Protein AF-A0A971S0S2-F1 (afdb_monomer)

pLDDT: mean 78.85, std 19.81, range [32.47, 98.06]

Mean predicted aligned error: 16.04 Å

InterPro domains:
  IPR011335 Restriction endonuclease type II-like [SSF52980] (81-190)
  IPR049468 Restriction endonuclease type II-like domain [PF18741] (93-182)

Sequence (235 aa):
APTERIGSLVREADQRRFNVAASRAQDQMWLFYSATINDLSQQCFRYRLLSYCLNPKSRVAQALGDEAEALRERALRANRIIERPPASFDSWFEVDVALHIAGRGYRVVPQYEFADKRIDLVIQGTKNQLAVECDGDAWHGIDDYTADIERQRKLERCGWRFFRVRESAYRAAPEKSLESLWLLLDHMAIFPLTVEEPQNDEEENGADASIEPEEWAIDGEPDEEDNDGEDEKAP

Structure (mmCIF, N/CA/C/O backbone):
data_AF-A0A971S0S2-F1
#
_entry.id   AF-A0A971S0S2-F1
#
loop_
_atom_site.group_PDB
_atom_site.id
_atom_site.type_symbol
_atom_site.label_atom_id
_atom_site.label_alt_id
_atom_site.label_comp_id
_atom_site.label_asym_id
_atom_site.label_entity_id
_atom_site.label_seq_id
_atom_site.pdbx_PDB_ins_code
_atom_site.Cartn_x
_atom_site.Cartn_y
_atom_site.Cartn_z
_atom_site.occupancy
_atom_site.B_iso_or_equiv
_atom_site.auth_seq_id
_atom_site.auth_comp_id
_atom_site.auth_asym_id
_atom_site.auth_atom_id
_atom_site.pdbx_PDB_model_num
ATOM 1 N N . ALA A 1 1 ? 2.003 21.220 43.932 1.00 47.47 1 ALA A N 1
ATOM 2 C CA . ALA A 1 1 ? 0.526 21.239 43.939 1.00 47.47 1 ALA A CA 1
ATOM 3 C C . ALA A 1 1 ? 0.040 19.814 44.181 1.00 47.47 1 ALA A C 1
ATOM 5 O O . ALA A 1 1 ? 0.690 18.908 43.667 1.00 47.47 1 ALA A O 1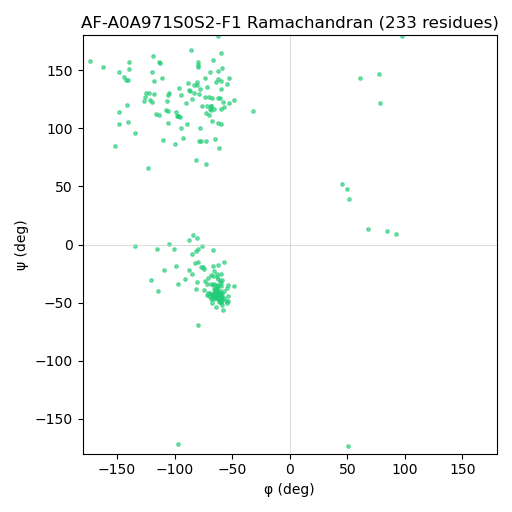
ATOM 6 N N . PRO A 1 2 ? -0.990 19.590 45.011 1.00 52.62 2 PRO A N 1
ATOM 7 C CA . PRO A 1 2 ? -1.456 18.245 45.320 1.00 52.62 2 PRO A CA 1
ATOM 8 C C . PRO A 1 2 ? -2.113 17.614 44.087 1.00 52.62 2 PRO A C 1
ATOM 10 O O . PRO A 1 2 ? -2.675 18.305 43.243 1.00 52.62 2 PRO A O 1
ATOM 13 N N . THR A 1 3 ? -1.981 16.298 43.993 1.00 56.41 3 THR A N 1
ATOM 14 C CA . THR A 1 3 ? -2.380 15.407 42.903 1.00 56.41 3 THR A CA 1
ATOM 15 C C . THR A 1 3 ? -3.894 15.443 42.675 1.00 56.41 3 THR A C 1
ATOM 17 O O . THR A 1 3 ? -4.641 14.621 43.206 1.00 56.41 3 THR A O 1
ATOM 20 N N . GLU A 1 4 ? -4.377 16.425 41.919 1.00 60.62 4 GLU A N 1
ATOM 21 C CA . GLU A 1 4 ? -5.786 16.504 41.548 1.00 60.62 4 GLU A CA 1
ATOM 22 C C . GLU A 1 4 ? -6.089 15.371 40.558 1.00 60.62 4 GLU A C 1
ATOM 24 O O . GLU A 1 4 ? -5.569 15.330 39.442 1.00 60.62 4 GLU A O 1
ATOM 29 N N . ARG A 1 5 ? -6.879 14.380 40.992 1.00 64.50 5 ARG A N 1
ATOM 30 C CA . ARG A 1 5 ? -7.272 13.267 40.122 1.00 64.50 5 ARG A CA 1
ATOM 31 C C . ARG A 1 5 ? -8.149 13.809 39.003 1.00 64.50 5 ARG A C 1
ATOM 33 O O . ARG A 1 5 ? -9.263 14.270 39.244 1.00 64.50 5 ARG A O 1
ATOM 40 N N . ILE A 1 6 ? -7.660 13.694 37.775 1.00 80.88 6 ILE A N 1
ATOM 41 C CA . ILE A 1 6 ? -8.407 14.060 36.580 1.00 80.88 6 ILE A CA 1
ATOM 42 C C . ILE A 1 6 ? -9.695 13.217 36.514 1.00 80.88 6 ILE A C 1
ATOM 44 O O . ILE A 1 6 ? -9.657 11.993 36.394 1.00 80.88 6 ILE A O 1
ATOM 48 N N . GLY A 1 7 ? -10.856 13.874 36.583 1.00 85.44 7 GLY A N 1
ATOM 49 C CA . GLY A 1 7 ? -12.158 13.205 36.505 1.00 85.44 7 GLY A CA 1
ATOM 50 C C . GLY A 1 7 ? -12.377 12.498 35.162 1.00 85.44 7 GLY A C 1
ATOM 51 O O . GLY A 1 7 ? -11.987 13.003 34.110 1.00 85.44 7 GLY A O 1
ATOM 52 N N . SER A 1 8 ? -13.014 11.326 35.163 1.00 90.50 8 SER A N 1
ATOM 53 C CA . SER A 1 8 ? -13.259 10.565 33.928 1.00 90.50 8 SER A CA 1
ATOM 54 C C . SER A 1 8 ? -14.509 11.063 33.194 1.00 90.50 8 SER A C 1
ATOM 56 O O . SER A 1 8 ? -15.571 11.202 33.797 1.00 90.50 8 SER A O 1
ATOM 58 N N . LEU A 1 9 ? -14.381 11.313 31.888 1.00 92.94 9 LEU A N 1
ATOM 59 C CA . LEU A 1 9 ? -15.497 11.653 31.000 1.00 92.94 9 LEU A CA 1
ATOM 60 C C . LEU A 1 9 ? -15.986 10.370 30.331 1.00 92.94 9 LEU A C 1
ATOM 62 O O . LEU A 1 9 ? -15.336 9.874 29.412 1.00 92.94 9 LEU A O 1
ATOM 66 N N . VAL A 1 10 ? -17.077 9.813 30.850 1.00 93.62 10 VAL A N 1
ATOM 67 C CA . VAL A 1 10 ? -17.617 8.494 30.461 1.00 93.62 10 VAL A CA 1
ATOM 68 C C . VAL A 1 10 ? -19.130 8.511 30.238 1.00 93.62 10 VAL A C 1
ATOM 70 O O . VAL A 1 10 ? -19.710 7.484 29.907 1.00 93.62 10 VAL A O 1
ATOM 73 N N . ARG A 1 11 ? -19.797 9.657 30.436 1.00 94.88 11 ARG A N 1
ATOM 74 C CA . ARG A 1 11 ? -21.258 9.752 30.306 1.00 94.88 11 ARG A CA 1
ATOM 75 C C . ARG A 1 11 ? -21.655 9.850 28.833 1.00 94.88 11 ARG A C 1
ATOM 77 O O . ARG A 1 11 ? -20.887 10.360 28.021 1.00 94.88 11 ARG A O 1
ATOM 84 N N . GLU A 1 12 ? -22.892 9.488 28.495 1.00 91.81 12 GLU A N 1
ATOM 85 C CA . GLU A 1 12 ? -23.405 9.632 27.119 1.00 91.81 12 GLU A CA 1
ATOM 86 C C . GLU A 1 12 ? -23.283 11.063 26.574 1.00 91.81 12 GLU A C 1
ATOM 88 O O . GLU A 1 12 ? -22.967 11.271 25.404 1.00 91.81 12 GLU A O 1
ATOM 93 N N . ALA A 1 13 ? -23.505 12.071 27.424 1.00 93.81 13 ALA A N 1
ATOM 94 C CA . ALA A 1 13 ? -23.349 13.469 27.034 1.00 93.81 13 ALA A CA 1
ATOM 95 C C . ALA A 1 13 ? -21.902 13.796 26.625 1.00 93.81 13 ALA A C 1
ATOM 97 O O . ALA A 1 13 ? -21.690 14.574 25.695 1.00 93.81 13 ALA A O 1
ATOM 98 N N . ASP A 1 14 ? -20.914 13.180 27.282 1.00 93.31 14 ASP A N 1
ATOM 99 C CA . ASP A 1 14 ? -19.506 13.320 26.918 1.00 93.31 14 ASP A CA 1
ATOM 100 C C . ASP A 1 14 ? -19.248 12.635 25.572 1.00 93.31 14 ASP A C 1
ATOM 102 O O . ASP A 1 14 ? -18.692 13.257 24.670 1.00 93.31 14 ASP A O 1
ATOM 106 N N . GLN A 1 15 ? -19.740 11.405 25.388 1.00 90.81 15 GLN A N 1
ATOM 107 C CA . GLN A 1 15 ? -19.623 10.666 24.126 1.00 90.81 15 GLN A CA 1
ATOM 108 C C . GLN A 1 15 ? -20.146 11.473 22.935 1.00 90.81 15 GLN A C 1
ATOM 110 O O . GLN A 1 15 ? -19.454 11.622 21.929 1.00 90.81 15 GLN A O 1
ATOM 115 N N . ARG A 1 16 ? -21.352 12.046 23.062 1.00 91.88 16 ARG A N 1
ATOM 116 C CA . ARG A 1 16 ? -21.950 12.883 22.012 1.00 91.88 16 ARG A CA 1
ATOM 117 C C . ARG A 1 16 ? -21.075 14.095 21.701 1.00 91.88 16 ARG A C 1
ATOM 119 O O . ARG A 1 16 ? -20.872 14.397 20.531 1.00 91.88 16 ARG A O 1
ATOM 126 N N . ARG A 1 17 ? -20.516 14.763 22.718 1.00 92.69 17 ARG A N 1
ATOM 127 C CA . ARG A 1 17 ? -19.613 15.912 22.521 1.00 92.69 17 ARG A CA 1
ATOM 128 C C . ARG A 1 17 ? -18.360 15.529 21.733 1.00 92.69 17 ARG A C 1
ATOM 130 O O . ARG A 1 17 ? -18.024 16.234 20.787 1.00 92.69 17 ARG A O 1
ATOM 137 N N . PHE A 1 18 ? -17.707 14.419 22.083 1.00 91.88 18 PHE A N 1
ATOM 138 C CA . PHE A 1 18 ? -16.515 13.945 21.368 1.00 91.88 18 PHE A CA 1
ATOM 139 C C . PHE A 1 18 ? -16.835 13.520 19.931 1.00 91.88 18 PHE A C 1
ATOM 141 O O . PHE A 1 18 ? -16.142 13.942 19.009 1.00 91.88 18 PHE A O 1
ATOM 148 N N . ASN A 1 19 ? -17.917 12.766 19.720 1.00 85.94 19 ASN A N 1
ATOM 149 C CA . ASN A 1 19 ? -18.320 12.325 18.383 1.00 85.94 19 ASN A CA 1
ATOM 150 C C . ASN A 1 19 ? -18.678 13.505 17.474 1.00 85.94 19 ASN A C 1
ATOM 152 O O . ASN A 1 19 ? -18.271 13.532 16.316 1.00 85.94 19 ASN A O 1
ATOM 156 N N . VAL A 1 20 ? -19.409 14.499 17.986 1.00 91.06 20 VAL A N 1
ATOM 157 C CA . VAL A 1 20 ? -19.758 15.702 17.215 1.00 91.06 20 VAL A CA 1
ATOM 158 C C . VAL A 1 20 ? -18.511 16.521 16.883 1.00 91.06 20 VAL A C 1
ATOM 160 O O . VAL A 1 20 ? -18.383 16.984 15.755 1.00 91.06 20 VAL A O 1
ATOM 163 N N . ALA A 1 21 ? -17.581 16.686 17.829 1.00 86.25 21 ALA A N 1
ATOM 164 C CA . ALA A 1 21 ? -16.334 17.404 17.574 1.00 86.25 21 ALA A CA 1
ATOM 165 C C . ALA A 1 21 ? -15.482 16.712 16.496 1.00 86.25 21 ALA A C 1
ATOM 167 O O . ALA A 1 21 ? -14.986 17.385 15.598 1.00 86.25 21 ALA A O 1
ATOM 168 N N . ALA A 1 22 ? -15.367 15.382 16.551 1.00 84.88 22 ALA A N 1
ATOM 169 C CA . ALA A 1 22 ? -14.602 14.608 15.578 1.00 84.88 22 ALA A CA 1
ATOM 170 C C . ALA A 1 22 ? -15.271 14.569 14.192 1.00 84.88 22 ALA A C 1
ATOM 172 O O . ALA A 1 22 ? -14.602 14.778 13.190 1.00 84.88 22 ALA A O 1
ATOM 173 N N . SER A 1 23 ? -16.588 14.350 14.121 1.00 79.12 23 SER A N 1
ATOM 174 C CA . SER A 1 23 ? -17.320 14.226 12.843 1.00 79.12 23 SER A CA 1
ATOM 175 C C . SER A 1 23 ? -17.542 15.549 12.106 1.00 79.12 23 SER A C 1
ATOM 177 O O . SER A 1 23 ? -17.788 15.540 10.905 1.00 79.12 23 SER A O 1
ATOM 179 N N . ARG A 1 24 ? -17.474 16.693 12.800 1.00 83.19 24 ARG A N 1
ATOM 180 C CA . ARG A 1 24 ? -17.564 18.020 12.165 1.00 83.19 24 ARG A CA 1
ATOM 181 C C . ARG A 1 24 ? -16.242 18.510 11.582 1.00 83.19 24 ARG A C 1
ATOM 183 O O . ARG A 1 24 ? -16.261 19.471 10.815 1.00 83.19 24 ARG A O 1
ATOM 190 N N . ALA A 1 25 ? -15.117 17.907 11.958 1.00 77.06 25 ALA A N 1
ATOM 191 C CA . ALA A 1 25 ? -13.846 18.195 11.313 1.00 77.06 25 ALA A CA 1
ATOM 192 C C . ALA A 1 25 ? -13.903 17.641 9.880 1.00 77.06 25 ALA A C 1
ATOM 194 O O . ALA A 1 25 ? -14.082 16.441 9.702 1.00 77.06 25 ALA A O 1
ATOM 195 N N . GLN A 1 26 ? -13.828 18.521 8.876 1.00 70.62 26 GLN A N 1
ATOM 196 C CA . GLN A 1 26 ? -13.927 18.133 7.464 1.00 70.62 26 GLN A CA 1
ATOM 197 C C . GLN A 1 26 ? -12.589 17.574 6.970 1.00 70.62 26 GLN A C 1
ATOM 199 O O . GLN A 1 26 ? -12.464 16.369 6.784 1.00 70.62 26 GLN A O 1
ATOM 204 N N . ASP A 1 27 ? -11.571 18.430 6.853 1.00 65.31 27 ASP A N 1
ATOM 205 C CA . ASP A 1 27 ? -10.289 18.022 6.263 1.00 65.31 27 ASP A CA 1
ATOM 206 C C . ASP A 1 27 ? -9.232 17.628 7.304 1.00 65.31 27 ASP A C 1
ATOM 208 O O . ASP A 1 27 ? -8.400 16.759 7.049 1.00 65.31 27 ASP A O 1
ATOM 212 N N . GLN A 1 28 ? -9.216 18.270 8.481 1.00 79.62 28 GLN A N 1
ATOM 213 C CA . GLN A 1 28 ? -8.164 18.067 9.488 1.00 79.62 28 GLN A CA 1
ATOM 214 C C . GLN A 1 28 ? -8.665 18.236 10.926 1.00 79.62 28 GLN A C 1
ATOM 216 O O . GLN A 1 28 ? -9.522 19.073 11.213 1.00 79.62 28 GLN A O 1
ATOM 221 N N . MET A 1 29 ? -8.054 17.490 11.853 1.00 83.12 29 MET A N 1
ATOM 222 C CA . MET A 1 29 ? -8.259 17.614 13.298 1.00 83.12 29 MET A CA 1
ATOM 223 C C . MET A 1 29 ? -6.913 17.794 14.005 1.00 83.12 29 MET A C 1
ATOM 225 O O . MET A 1 29 ? -6.036 16.940 13.918 1.00 83.12 29 MET A O 1
ATOM 229 N N . TRP A 1 30 ? -6.780 18.887 14.757 1.00 86.56 30 TRP A N 1
ATOM 230 C CA . TRP A 1 30 ? -5.604 19.177 15.577 1.00 86.56 30 TRP A CA 1
ATOM 231 C C . TRP A 1 30 ? -5.946 18.952 17.049 1.00 86.56 30 TRP A C 1
ATOM 233 O O . TRP A 1 30 ? -6.792 19.649 17.611 1.00 86.56 30 TRP A O 1
ATOM 243 N N . LEU A 1 31 ? -5.306 17.963 17.678 1.00 89.50 31 LEU A N 1
ATOM 244 C CA . LEU A 1 31 ? -5.525 17.643 19.087 1.00 89.50 31 LEU A CA 1
ATOM 245 C C . LEU A 1 31 ? -4.438 18.282 19.957 1.00 89.50 31 LEU A C 1
ATOM 247 O O . LEU A 1 31 ? -3.297 17.829 19.970 1.00 89.50 31 LEU A O 1
ATOM 251 N N . PHE A 1 32 ? -4.816 19.288 20.742 1.00 92.88 32 PHE A N 1
ATOM 252 C CA . PHE A 1 32 ? -3.966 19.849 21.792 1.00 92.88 32 PHE A CA 1
ATOM 253 C C . PHE A 1 32 ? -4.301 19.186 23.128 1.00 92.88 32 PHE A C 1
ATOM 255 O O . PHE A 1 32 ? -5.465 19.138 23.531 1.00 92.88 32 PHE A O 1
ATOM 262 N N . TYR A 1 33 ? -3.288 18.680 23.827 1.00 90.31 33 TYR A N 1
ATOM 263 C CA . TYR A 1 33 ? -3.462 17.996 25.103 1.00 90.31 33 TYR A CA 1
ATOM 264 C C . TYR A 1 33 ? -2.325 18.341 26.066 1.00 90.31 33 TYR A C 1
ATOM 266 O O . TYR A 1 33 ? -1.169 18.461 25.674 1.00 90.31 33 TYR A O 1
ATOM 274 N N . SER A 1 34 ? -2.668 18.495 27.342 1.00 89.69 34 SER A N 1
ATOM 275 C CA . SER A 1 34 ? -1.709 18.631 28.446 1.00 89.69 34 SER A CA 1
ATOM 276 C C . SER A 1 34 ? -1.679 17.399 29.354 1.00 89.69 34 SER A C 1
ATOM 278 O O . SER A 1 34 ? -0.685 17.169 30.032 1.00 89.69 34 SER A O 1
ATOM 280 N N . ALA A 1 35 ? -2.751 16.597 29.354 1.00 87.69 35 ALA A N 1
ATOM 281 C CA . ALA A 1 35 ? -2.832 15.326 30.069 1.00 87.69 35 ALA A CA 1
ATOM 282 C C . ALA A 1 35 ? -2.301 14.185 29.192 1.00 87.69 35 ALA A C 1
ATOM 284 O O . ALA A 1 35 ? -2.687 14.068 28.029 1.00 87.69 35 ALA A O 1
ATOM 285 N N . THR A 1 36 ? -1.454 13.330 29.754 1.00 86.81 36 THR A N 1
ATOM 286 C CA . THR A 1 36 ? -0.899 12.145 29.092 1.00 86.81 36 THR A CA 1
ATOM 287 C C . THR A 1 36 ? -1.832 10.936 29.223 1.00 86.81 36 THR A C 1
ATOM 289 O O . THR A 1 36 ? -2.761 10.925 30.029 1.00 86.81 36 THR A O 1
ATOM 292 N N . ILE A 1 37 ? -1.572 9.875 28.450 1.00 86.25 37 ILE A N 1
ATOM 293 C CA . ILE A 1 37 ? -2.303 8.594 28.533 1.00 86.25 37 ILE A CA 1
ATOM 294 C C . ILE A 1 37 ? -2.310 8.024 29.960 1.00 86.25 37 ILE A C 1
ATOM 296 O O . ILE A 1 37 ? -3.313 7.451 30.379 1.00 86.25 37 ILE A O 1
ATOM 300 N N . ASN A 1 38 ? -1.227 8.221 30.717 1.00 87.06 38 ASN A N 1
ATOM 301 C CA . ASN A 1 38 ? -1.097 7.727 32.089 1.00 87.06 38 ASN A CA 1
ATOM 302 C C . ASN A 1 38 ? -1.912 8.548 33.101 1.00 87.06 38 ASN A C 1
ATOM 304 O O . ASN A 1 38 ? -2.221 8.051 34.182 1.00 87.06 38 ASN A O 1
ATOM 308 N N . ASP A 1 39 ? -2.298 9.776 32.745 1.00 89.12 39 ASP A N 1
ATOM 309 C CA . ASP A 1 39 ? -3.102 10.657 33.599 1.00 89.12 39 ASP A CA 1
ATOM 310 C C . ASP A 1 39 ? -4.612 10.383 33.473 1.00 89.12 39 ASP A C 1
ATOM 312 O O . ASP A 1 39 ? -5.425 10.954 34.205 1.00 89.12 39 ASP A O 1
ATOM 316 N N . LEU A 1 40 ? -5.013 9.532 32.521 1.00 90.50 40 LEU A N 1
ATOM 317 C CA . LEU A 1 40 ? -6.404 9.309 32.140 1.00 90.50 40 LEU A CA 1
ATOM 318 C C . LEU A 1 40 ? -6.829 7.856 32.385 1.00 90.50 40 LEU A C 1
ATOM 320 O O . LEU A 1 40 ? -6.110 6.909 32.088 1.00 90.50 40 LEU A O 1
ATOM 324 N N . SER A 1 41 ? -8.061 7.669 32.865 1.00 89.31 41 SER A N 1
ATOM 325 C CA . SER A 1 41 ? -8.686 6.340 32.920 1.00 89.31 41 SER A CA 1
ATOM 326 C C . SER A 1 41 ? -8.888 5.773 31.513 1.00 89.31 41 SER A C 1
ATOM 328 O O . SER A 1 41 ? -9.360 6.491 30.632 1.00 89.31 41 SER A O 1
ATOM 330 N N . GLN A 1 42 ? -8.650 4.472 31.326 1.00 85.88 42 GLN A N 1
ATOM 331 C CA . GLN A 1 42 ? -8.870 3.779 30.047 1.00 85.88 42 GLN A CA 1
ATOM 332 C C . GLN A 1 42 ? -10.325 3.846 29.559 1.00 85.88 42 GLN A C 1
ATOM 334 O O . GLN A 1 42 ? -10.590 3.787 28.361 1.00 85.88 42 GLN A O 1
ATOM 339 N N . GLN A 1 43 ? -11.280 4.011 30.478 1.00 86.75 43 GLN A N 1
ATOM 340 C CA . GLN A 1 43 ? -12.698 4.149 30.137 1.00 86.75 43 GLN A CA 1
ATOM 341 C C . GLN A 1 43 ? -13.056 5.571 29.666 1.00 86.75 43 GLN A C 1
ATOM 343 O O . GLN A 1 43 ? -14.119 5.778 29.089 1.00 86.75 43 GLN A O 1
ATOM 348 N N . CYS A 1 44 ? -12.185 6.561 29.896 1.00 93.06 44 CYS A N 1
ATOM 349 C CA . CYS A 1 44 ? -12.422 7.967 29.570 1.00 93.06 44 CYS A CA 1
ATOM 350 C C . CYS A 1 44 ? -12.379 8.213 28.053 1.00 93.06 44 CYS A C 1
ATOM 352 O O . CYS A 1 44 ? -11.436 7.810 27.372 1.00 93.06 44 CYS A O 1
ATOM 354 N N . PHE A 1 45 ? -13.322 8.989 27.515 1.00 92.12 45 PHE A N 1
ATOM 355 C CA . PHE A 1 45 ? -13.311 9.345 26.090 1.00 92.12 45 PHE A CA 1
ATOM 356 C C . PHE A 1 45 ? -12.073 10.149 25.670 1.00 92.12 45 PHE A C 1
ATOM 358 O O . PHE A 1 45 ? -11.600 9.986 24.549 1.00 92.12 45 PHE A O 1
ATOM 365 N N . ARG A 1 46 ? -11.480 10.940 26.577 1.00 93.75 46 ARG A N 1
ATOM 366 C CA . ARG A 1 46 ? -10.192 11.609 26.314 1.00 93.75 46 ARG A CA 1
ATOM 367 C C . ARG A 1 46 ? -9.060 10.613 26.112 1.00 93.75 46 ARG A C 1
ATOM 369 O O . ARG A 1 46 ? -8.253 10.821 25.219 1.00 93.75 46 ARG A O 1
ATOM 376 N N . TYR A 1 47 ? -9.026 9.538 26.905 1.00 92.25 47 TYR A N 1
ATOM 377 C CA . TYR A 1 47 ? -8.050 8.466 26.724 1.00 92.25 47 TYR A CA 1
ATOM 378 C C . TYR A 1 47 ? -8.229 7.827 25.348 1.00 92.25 47 TYR A C 1
ATOM 380 O O . TYR A 1 47 ? -7.257 7.677 24.623 1.00 92.25 47 TYR A O 1
ATOM 388 N N . ARG A 1 48 ? -9.472 7.516 24.953 1.00 86.94 48 ARG A N 1
ATOM 389 C CA . ARG A 1 48 ? -9.765 6.914 23.640 1.00 86.94 48 ARG A CA 1
ATOM 390 C C . ARG A 1 48 ? -9.336 7.816 22.479 1.00 86.94 48 ARG A C 1
ATOM 392 O O . ARG A 1 48 ? -8.645 7.337 21.589 1.00 86.94 48 ARG A O 1
ATOM 399 N N . LEU A 1 49 ? -9.699 9.102 22.505 1.00 90.06 49 LEU A N 1
ATOM 400 C CA . LEU A 1 49 ? -9.329 10.053 21.451 1.00 90.06 49 LEU A CA 1
ATOM 401 C C . LEU A 1 49 ? -7.814 10.288 21.400 1.00 90.06 49 LEU A C 1
ATOM 403 O O . LEU A 1 49 ? -7.222 10.234 20.329 1.00 90.06 49 LEU A O 1
ATOM 407 N N . LEU A 1 50 ? -7.178 10.514 22.553 1.00 90.81 50 LEU A N 1
ATOM 408 C CA . LEU A 1 50 ? -5.736 10.735 22.625 1.00 90.81 50 LEU A CA 1
ATOM 409 C C . LEU A 1 50 ? -4.963 9.486 22.195 1.00 90.81 50 LEU A C 1
ATOM 411 O O . LEU A 1 50 ? -4.036 9.592 21.406 1.00 90.81 50 LEU A O 1
ATOM 415 N N . SER A 1 51 ? -5.373 8.302 22.654 1.00 82.88 51 SER A N 1
ATOM 416 C CA . SER A 1 51 ? -4.778 7.031 22.240 1.00 82.88 51 SER A CA 1
ATOM 417 C C . SER A 1 51 ? -4.921 6.801 20.739 1.00 82.88 51 SER A C 1
ATOM 419 O O . SER A 1 51 ? -3.958 6.378 20.114 1.00 82.88 51 SER A O 1
ATOM 421 N N . TYR A 1 52 ? -6.065 7.147 20.142 1.00 81.38 52 TYR A N 1
ATOM 422 C CA . TYR A 1 52 ? -6.254 7.091 18.693 1.00 81.38 52 TYR A CA 1
ATOM 423 C C . TYR A 1 52 ? -5.322 8.054 17.942 1.00 81.38 52 TYR A C 1
ATOM 425 O O . TYR A 1 52 ? -4.683 7.654 16.977 1.00 81.38 52 TYR A O 1
ATOM 433 N N . CYS A 1 53 ? -5.202 9.307 18.390 1.00 82.31 53 CYS A N 1
ATOM 434 C CA . CYS A 1 53 ? -4.326 10.288 17.741 1.00 82.31 53 CYS A CA 1
ATOM 435 C C . CYS A 1 53 ? -2.830 9.995 17.944 1.00 82.31 53 CYS A C 1
ATOM 437 O O . CYS A 1 53 ? -2.025 10.364 17.096 1.00 82.31 53 CYS A O 1
ATOM 439 N N . LEU A 1 54 ? -2.456 9.359 19.059 1.00 79.44 54 LEU A N 1
ATOM 440 C CA . LEU A 1 54 ? -1.076 8.951 19.351 1.00 79.44 54 LEU A CA 1
ATOM 441 C C . LEU A 1 54 ? -0.708 7.604 18.731 1.00 79.44 54 LEU A C 1
ATOM 443 O O . LEU A 1 54 ? 0.462 7.349 18.473 1.00 79.44 54 LEU A O 1
ATOM 447 N N . ASN A 1 55 ? -1.703 6.756 18.491 1.00 67.12 55 ASN A N 1
ATOM 448 C CA . ASN A 1 55 ? -1.568 5.488 17.795 1.00 67.12 55 ASN A CA 1
ATOM 449 C C . ASN A 1 55 ? -2.516 5.500 16.598 1.00 67.12 55 ASN A C 1
ATOM 451 O O . ASN A 1 55 ? -3.481 4.722 16.583 1.00 67.12 55 ASN A O 1
ATOM 455 N N . PRO A 1 56 ? -2.284 6.366 15.593 1.00 63.75 56 PRO A N 1
ATOM 456 C CA . PRO A 1 56 ? -2.952 6.175 14.327 1.00 63.75 56 PRO A CA 1
ATOM 457 C C . PRO A 1 56 ? -2.480 4.799 13.875 1.00 63.75 56 PRO A C 1
ATOM 459 O O . PRO A 1 56 ? -1.319 4.638 13.509 1.00 63.75 56 PRO A O 1
ATOM 462 N N . LYS A 1 57 ? -3.318 3.761 13.991 1.00 59.50 57 LYS A N 1
ATOM 463 C CA . LYS A 1 57 ? -3.003 2.491 13.346 1.00 59.50 57 LYS A CA 1
ATOM 464 C C . LYS A 1 57 ? -3.039 2.819 11.866 1.00 59.50 57 LYS A C 1
ATOM 466 O O . LYS A 1 57 ? -4.112 2.876 11.270 1.00 59.50 57 LYS A O 1
ATOM 471 N N . SER A 1 58 ? -1.877 3.191 11.341 1.00 68.31 58 SER A N 1
ATOM 472 C CA . SER A 1 58 ? -1.698 3.629 9.975 1.00 68.31 58 SER A CA 1
ATOM 473 C C . SER A 1 58 ? -2.310 2.529 9.126 1.00 68.31 58 SER A C 1
ATOM 475 O O . SER A 1 58 ? -1.942 1.363 9.278 1.00 68.31 58 SER A O 1
ATOM 477 N N . ARG A 1 59 ? -3.304 2.868 8.296 1.00 74.69 59 ARG A N 1
ATOM 478 C CA . ARG A 1 59 ? -3.878 1.906 7.342 1.00 74.69 59 ARG A CA 1
ATOM 479 C C . ARG A 1 59 ? -2.756 1.208 6.576 1.00 74.69 59 ARG A C 1
ATOM 481 O O . ARG A 1 59 ? -2.806 0.002 6.392 1.00 74.69 59 ARG A O 1
ATOM 488 N N . VAL A 1 60 ? -1.692 1.962 6.298 1.00 80.31 60 VAL A N 1
ATOM 489 C CA . VAL A 1 60 ? -0.432 1.509 5.714 1.00 80.31 60 VAL A CA 1
ATOM 490 C C . VAL A 1 60 ? 0.265 0.447 6.575 1.00 80.31 60 VAL A C 1
ATOM 492 O O . VAL A 1 60 ? 0.590 -0.608 6.052 1.00 80.31 60 VAL A O 1
ATOM 495 N N . ALA A 1 61 ? 0.433 0.653 7.886 1.00 83.81 61 ALA A N 1
ATOM 496 C CA . ALA A 1 61 ? 1.032 -0.350 8.781 1.00 83.81 61 ALA A CA 1
ATOM 497 C C . ALA A 1 61 ? 0.207 -1.645 8.873 1.00 83.81 61 ALA A C 1
ATOM 499 O O . ALA A 1 61 ? 0.756 -2.740 8.878 1.00 83.81 61 ALA A O 1
ATOM 500 N N . GLN A 1 62 ? -1.126 -1.550 8.888 1.00 83.00 62 GLN A N 1
ATOM 501 C CA . GLN A 1 62 ? -1.976 -2.748 8.859 1.00 83.00 62 GLN A CA 1
ATOM 502 C C . GLN A 1 62 ? -1.911 -3.485 7.512 1.00 83.00 62 GLN A C 1
ATOM 504 O O . GLN A 1 62 ? -2.014 -4.710 7.473 1.00 83.00 62 GLN A O 1
ATOM 509 N N . ALA A 1 63 ? -1.758 -2.734 6.423 1.00 86.31 63 ALA A N 1
ATOM 510 C CA . ALA A 1 63 ? -1.774 -3.227 5.054 1.00 86.31 63 ALA A CA 1
ATOM 511 C C . ALA A 1 63 ? -0.443 -3.829 4.577 1.00 86.31 63 ALA A C 1
ATOM 513 O O . ALA A 1 63 ? -0.470 -4.819 3.850 1.00 86.31 63 ALA A O 1
ATOM 514 N N . LEU A 1 64 ? 0.688 -3.233 4.964 1.00 88.69 64 LEU A N 1
ATOM 515 C CA . LEU A 1 64 ? 2.046 -3.568 4.505 1.00 88.69 64 LEU A CA 1
ATOM 516 C C . LEU A 1 64 ? 2.951 -4.115 5.625 1.00 88.69 64 LEU A C 1
ATOM 518 O O . LEU A 1 64 ? 4.086 -4.499 5.358 1.00 88.69 64 LEU A O 1
ATOM 522 N N . GLY A 1 65 ? 2.468 -4.160 6.871 1.00 87.81 65 GLY A N 1
ATOM 523 C CA . GLY A 1 65 ? 3.207 -4.661 8.031 1.00 87.81 65 GLY A CA 1
ATOM 524 C C . GLY A 1 65 ? 3.870 -3.571 8.880 1.00 87.81 65 GLY A C 1
ATOM 525 O O . GLY A 1 65 ? 3.791 -2.376 8.593 1.00 87.81 65 GLY A O 1
ATOM 526 N N . ASP A 1 66 ? 4.536 -3.997 9.953 1.00 81.75 66 ASP A N 1
ATOM 527 C CA . ASP A 1 66 ? 5.029 -3.104 11.014 1.00 81.75 66 ASP A CA 1
ATOM 528 C C . ASP A 1 66 ? 6.090 -2.096 10.532 1.00 81.75 66 ASP A C 1
ATOM 530 O O . ASP A 1 66 ? 6.189 -0.989 11.061 1.00 81.75 66 ASP A O 1
ATOM 534 N N . GLU A 1 67 ? 6.852 -2.435 9.488 1.00 85.94 67 GLU A N 1
ATOM 535 C CA . GLU A 1 67 ? 7.870 -1.553 8.900 1.00 85.94 67 GLU A CA 1
ATOM 536 C C . GLU A 1 67 ? 7.291 -0.511 7.929 1.00 85.94 67 GLU A C 1
ATOM 538 O O . GLU A 1 67 ? 8.013 0.373 7.462 1.00 85.94 67 GLU A O 1
ATOM 543 N N . ALA A 1 68 ? 5.994 -0.570 7.618 1.00 87.69 68 ALA A N 1
ATOM 544 C CA . ALA A 1 68 ? 5.429 0.217 6.527 1.00 87.69 68 ALA A CA 1
ATOM 545 C C . ALA A 1 68 ? 5.456 1.735 6.776 1.00 87.69 68 ALA A C 1
ATOM 547 O O . ALA A 1 68 ? 5.535 2.518 5.829 1.00 87.69 68 ALA A O 1
ATOM 548 N N . GLU A 1 69 ? 5.438 2.178 8.036 1.00 84.44 69 GLU A N 1
ATOM 549 C CA . GLU A 1 69 ? 5.557 3.606 8.350 1.00 84.44 69 GLU A CA 1
ATOM 550 C C . GLU A 1 69 ? 6.996 4.108 8.160 1.00 84.44 69 GLU A C 1
ATOM 552 O O . GLU A 1 69 ? 7.212 5.175 7.586 1.00 84.44 69 GLU A O 1
ATOM 557 N N . ALA A 1 70 ? 7.992 3.301 8.541 1.00 87.75 70 ALA A N 1
ATOM 558 C CA . ALA A 1 70 ? 9.396 3.598 8.262 1.00 87.75 70 ALA A CA 1
ATOM 559 C C . ALA A 1 70 ? 9.670 3.599 6.749 1.00 87.75 70 ALA A C 1
ATOM 561 O O . ALA A 1 70 ? 10.382 4.467 6.241 1.00 87.75 70 ALA A O 1
ATOM 562 N N . LEU A 1 71 ? 9.051 2.669 6.014 1.00 90.88 71 LEU A N 1
ATOM 563 C CA . LEU A 1 71 ? 9.071 2.639 4.554 1.00 90.88 71 LEU A CA 1
ATOM 564 C C . LEU A 1 71 ? 8.491 3.929 3.960 1.00 90.88 71 LEU A C 1
ATOM 566 O O . LEU A 1 71 ? 9.119 4.534 3.091 1.00 90.88 71 LEU A O 1
ATOM 570 N N . ARG A 1 72 ? 7.330 4.378 4.452 1.00 87.31 72 ARG A N 1
ATOM 571 C CA . ARG A 1 72 ? 6.684 5.623 4.017 1.00 87.31 72 ARG A CA 1
ATOM 572 C C . ARG A 1 72 ? 7.561 6.845 4.281 1.00 87.31 72 ARG A C 1
ATOM 574 O O . ARG A 1 72 ? 7.748 7.668 3.386 1.00 87.31 72 ARG A O 1
ATOM 581 N N . GLU A 1 73 ? 8.123 6.962 5.482 1.00 82.75 73 GLU A N 1
ATOM 582 C CA . GLU A 1 73 ? 9.019 8.065 5.845 1.00 82.75 73 GLU A CA 1
ATOM 583 C C . GLU A 1 73 ? 10.276 8.078 4.965 1.00 82.75 73 GLU A C 1
ATOM 585 O O . GLU A 1 73 ? 10.673 9.131 4.455 1.00 82.75 73 GLU A O 1
ATOM 590 N N . ARG A 1 74 ? 10.874 6.905 4.728 1.00 88.81 74 ARG A N 1
ATOM 591 C CA . ARG A 1 74 ? 12.024 6.763 3.832 1.00 88.81 74 ARG A CA 1
ATOM 592 C C . ARG A 1 74 ? 11.663 7.166 2.405 1.00 88.81 74 ARG A C 1
ATOM 594 O O . ARG A 1 74 ? 12.392 7.952 1.812 1.00 88.81 74 ARG A O 1
ATOM 601 N N . ALA A 1 75 ? 10.540 6.691 1.868 1.00 88.94 75 ALA A N 1
ATOM 602 C CA . ALA A 1 75 ? 10.095 7.020 0.515 1.00 88.94 75 ALA A CA 1
ATOM 603 C C . ALA A 1 75 ? 9.884 8.531 0.309 1.00 88.94 75 ALA A C 1
ATOM 605 O O . ALA A 1 75 ? 10.148 9.034 -0.784 1.00 88.94 75 ALA A O 1
ATOM 606 N N . LEU A 1 76 ? 9.445 9.254 1.347 1.00 83.25 76 LEU A N 1
ATOM 607 C CA . LEU A 1 76 ? 9.273 10.711 1.320 1.00 83.25 76 LEU A CA 1
ATOM 608 C C . LEU A 1 76 ? 10.596 11.487 1.324 1.00 83.25 76 LEU A C 1
ATOM 610 O O . LEU A 1 76 ? 10.665 12.570 0.747 1.00 83.25 76 LEU A O 1
ATOM 614 N N . ARG A 1 77 ? 11.626 10.975 2.004 1.00 83.94 77 ARG A N 1
ATOM 615 C CA . ARG A 1 77 ? 12.910 11.678 2.173 1.00 83.94 77 ARG A CA 1
ATOM 616 C C . ARG A 1 77 ? 14.004 11.234 1.210 1.00 83.94 77 ARG A C 1
ATOM 618 O O . ARG A 1 77 ? 14.986 11.958 1.067 1.00 83.94 77 ARG A O 1
ATOM 625 N N . ALA A 1 78 ? 13.858 10.063 0.600 1.00 86.94 78 ALA A N 1
ATOM 626 C CA . ALA A 1 78 ? 14.888 9.469 -0.234 1.00 86.94 78 ALA A CA 1
ATOM 627 C C . ALA A 1 78 ? 15.247 10.373 -1.416 1.00 86.94 78 ALA A C 1
ATOM 629 O O . ALA A 1 78 ? 14.382 10.839 -2.162 1.00 86.94 78 ALA A O 1
ATOM 630 N N . ASN A 1 79 ? 16.544 10.540 -1.652 1.00 90.44 79 ASN A N 1
ATOM 631 C CA . ASN A 1 79 ? 17.037 11.040 -2.920 1.00 90.44 79 ASN A CA 1
ATOM 632 C C . ASN A 1 79 ? 17.035 9.898 -3.943 1.00 90.44 79 ASN A C 1
ATOM 634 O O . ASN A 1 79 ? 18.026 9.190 -4.115 1.00 90.44 79 ASN A O 1
ATOM 638 N N . ARG A 1 80 ? 15.910 9.733 -4.639 1.00 91.00 80 ARG A N 1
ATOM 639 C CA . ARG A 1 80 ? 15.6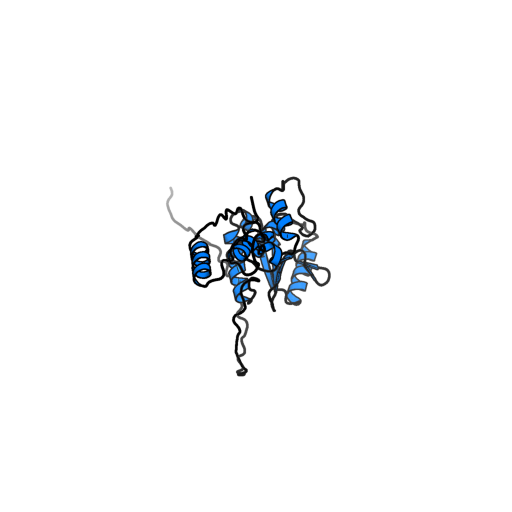31 8.601 -5.542 1.00 91.00 80 ARG A CA 1
ATOM 640 C C . ARG A 1 80 ? 16.507 8.536 -6.799 1.00 91.00 80 ARG A C 1
ATOM 642 O O . ARG A 1 80 ? 16.403 7.580 -7.555 1.00 91.00 80 ARG A O 1
ATOM 649 N N . ILE A 1 81 ? 17.365 9.536 -7.015 1.00 87.88 81 ILE A N 1
ATOM 650 C CA . ILE A 1 81 ? 18.386 9.534 -8.074 1.00 87.88 81 ILE A CA 1
ATOM 651 C C . ILE A 1 81 ? 19.611 8.711 -7.645 1.00 87.88 81 ILE A C 1
ATOM 653 O O . ILE A 1 81 ? 20.282 8.112 -8.479 1.00 87.88 81 ILE A O 1
ATOM 657 N N . ILE A 1 82 ? 19.923 8.700 -6.345 1.00 90.31 82 ILE A N 1
ATOM 658 C CA . ILE A 1 82 ? 21.165 8.127 -5.800 1.00 90.31 82 ILE A CA 1
ATOM 659 C C . ILE A 1 82 ? 20.864 6.911 -4.920 1.00 90.31 82 ILE A C 1
ATOM 661 O O 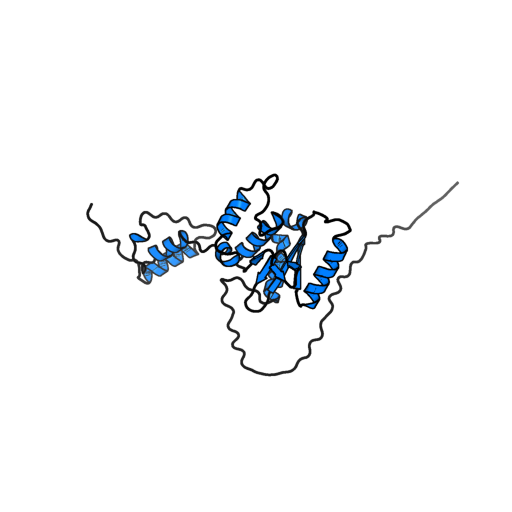. ILE A 1 82 ? 21.590 5.918 -4.937 1.00 90.31 82 ILE A O 1
ATOM 665 N N . GLU A 1 83 ? 19.800 6.989 -4.127 1.00 92.62 83 GLU A N 1
ATOM 666 C CA . GLU A 1 83 ? 19.400 5.935 -3.210 1.00 92.62 83 GLU A CA 1
ATOM 667 C C . GLU A 1 83 ? 18.641 4.831 -3.941 1.00 92.62 83 GLU A C 1
ATOM 669 O O . GLU A 1 83 ? 17.750 5.094 -4.747 1.00 92.62 83 GLU A O 1
ATOM 674 N N . ARG A 1 84 ? 18.956 3.579 -3.603 1.00 93.25 84 ARG A N 1
ATOM 675 C CA . ARG A 1 84 ? 18.210 2.408 -4.076 1.00 93.25 84 ARG A CA 1
ATOM 676 C C . ARG A 1 84 ? 16.920 2.215 -3.271 1.00 93.25 84 ARG A C 1
ATOM 678 O O . ARG A 1 84 ? 16.896 2.599 -2.091 1.00 93.25 84 ARG A O 1
ATOM 685 N N . PRO A 1 85 ? 15.884 1.593 -3.860 1.00 92.75 85 PRO A N 1
ATOM 686 C CA . PRO A 1 85 ? 14.696 1.190 -3.117 1.00 92.75 85 PRO A CA 1
ATOM 687 C C . PRO A 1 85 ? 15.038 0.197 -1.985 1.00 92.75 85 PRO A C 1
ATOM 689 O O . PRO A 1 85 ? 16.157 -0.327 -1.904 1.00 92.75 85 PRO A O 1
ATOM 692 N N . PRO A 1 86 ? 14.123 -0.019 -1.026 1.00 92.88 86 PRO A N 1
ATOM 693 C CA . PRO A 1 86 ? 14.231 -1.111 -0.059 1.00 92.88 86 PRO A CA 1
ATOM 694 C C . PRO A 1 86 ? 14.292 -2.475 -0.753 1.00 92.88 86 PRO A C 1
ATOM 696 O O . PRO A 1 86 ? 13.704 -2.646 -1.806 1.00 92.88 86 PRO A O 1
ATOM 699 N N . ALA A 1 87 ? 14.944 -3.457 -0.125 1.00 89.75 87 ALA A N 1
ATOM 700 C CA . ALA A 1 87 ? 15.206 -4.769 -0.730 1.00 89.75 87 ALA A CA 1
ATOM 701 C C . ALA A 1 87 ? 13.952 -5.589 -1.082 1.00 89.75 87 ALA A C 1
ATOM 703 O O . ALA A 1 87 ? 14.049 -6.542 -1.844 1.00 89.75 87 ALA A O 1
ATOM 704 N N . SER A 1 88 ? 12.793 -5.244 -0.520 1.00 90.94 88 SER A N 1
ATOM 705 C CA . SER A 1 88 ? 11.506 -5.853 -0.861 1.00 90.94 88 SER A CA 1
ATOM 706 C C . SER A 1 88 ? 10.879 -5.278 -2.136 1.00 90.94 88 SER A C 1
ATOM 708 O O . SER A 1 88 ? 9.733 -5.597 -2.412 1.00 90.94 88 SER A O 1
ATOM 710 N N . PHE A 1 89 ? 11.574 -4.404 -2.866 1.00 93.56 89 PHE A N 1
ATOM 711 C CA . PHE A 1 89 ? 11.098 -3.758 -4.088 1.00 93.56 89 PHE A CA 1
ATOM 712 C C . PHE A 1 89 ? 12.257 -3.600 -5.077 1.00 93.56 89 PHE A C 1
ATOM 714 O O . PHE A 1 89 ? 13.380 -3.288 -4.668 1.00 93.56 89 PHE A O 1
ATOM 721 N N . ASP A 1 90 ? 11.981 -3.744 -6.369 1.00 90.94 90 ASP A N 1
ATOM 722 C CA . ASP A 1 90 ? 12.987 -3.577 -7.422 1.00 90.94 90 ASP A CA 1
ATOM 723 C C . ASP A 1 90 ? 13.104 -2.112 -7.872 1.00 90.94 90 ASP A C 1
ATOM 725 O O . ASP A 1 90 ? 14.162 -1.665 -8.331 1.00 90.94 90 ASP A O 1
ATOM 729 N N . SER A 1 91 ? 12.064 -1.308 -7.635 1.00 92.94 91 SER A N 1
ATOM 730 C CA . SER A 1 91 ? 12.023 0.112 -7.986 1.00 92.94 91 SER A CA 1
ATOM 731 C C . SER A 1 91 ? 11.367 0.995 -6.914 1.00 92.94 91 SER A C 1
ATOM 733 O O . SER A 1 91 ? 10.530 0.573 -6.116 1.00 92.94 91 SER A O 1
ATOM 735 N N . TRP A 1 92 ? 11.704 2.293 -6.910 1.00 94.00 92 TRP A N 1
ATOM 736 C CA . TRP A 1 92 ? 10.959 3.289 -6.117 1.00 94.00 92 TRP A CA 1
ATOM 737 C C . TRP A 1 92 ? 9.523 3.485 -6.616 1.00 94.00 92 TRP A C 1
ATOM 739 O O . TRP A 1 92 ? 8.692 4.029 -5.893 1.00 94.00 92 TRP A O 1
ATOM 749 N N . PHE A 1 93 ? 9.240 3.080 -7.852 1.00 94.94 93 PHE A N 1
ATOM 750 C CA . PHE A 1 93 ? 7.902 3.080 -8.419 1.00 94.94 93 PHE A CA 1
ATOM 751 C C . PHE A 1 93 ? 6.999 2.058 -7.731 1.00 94.94 93 PHE A C 1
ATOM 753 O O . PHE A 1 93 ? 5.946 2.450 -7.230 1.00 94.94 93 PHE A O 1
ATOM 760 N N . GLU A 1 94 ? 7.445 0.809 -7.588 1.00 96.12 94 GLU A N 1
ATOM 761 C CA . GLU A 1 94 ? 6.699 -0.212 -6.840 1.00 96.12 94 GLU A CA 1
ATOM 762 C C . GLU A 1 94 ? 6.417 0.223 -5.399 1.00 96.12 94 GLU A C 1
ATOM 764 O O . GLU A 1 94 ? 5.308 0.031 -4.903 1.00 96.12 94 GLU A O 1
ATOM 769 N N . VAL A 1 95 ? 7.388 0.869 -4.736 1.00 96.06 95 VAL A N 1
ATOM 770 C CA . VAL A 1 95 ? 7.207 1.409 -3.376 1.00 96.06 95 VAL A CA 1
ATOM 771 C C . VAL A 1 95 ? 6.036 2.390 -3.327 1.00 96.06 95 VAL A C 1
ATOM 773 O O . VAL A 1 95 ? 5.210 2.317 -2.418 1.00 96.06 95 VAL A O 1
ATOM 776 N N . ASP A 1 96 ? 5.947 3.309 -4.291 1.00 95.81 96 ASP A N 1
ATOM 777 C CA . ASP A 1 96 ? 4.868 4.295 -4.312 1.00 95.81 96 ASP A CA 1
ATOM 778 C C . ASP A 1 96 ? 3.516 3.643 -4.573 1.00 95.81 96 ASP A C 1
ATOM 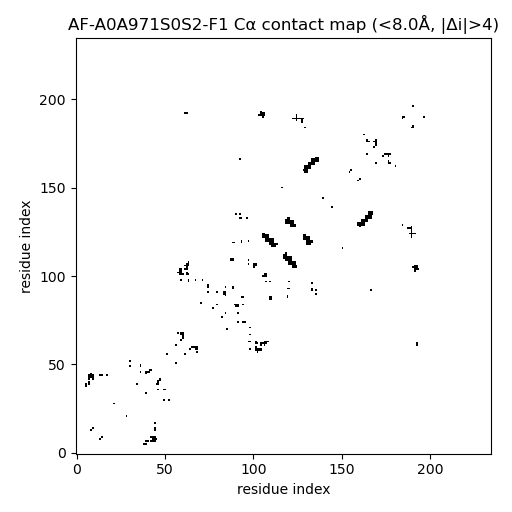780 O O . ASP A 1 96 ? 2.548 3.984 -3.897 1.00 95.81 96 ASP A O 1
ATOM 784 N N . VAL A 1 97 ? 3.448 2.705 -5.522 1.00 97.50 97 VAL A N 1
ATOM 785 C CA . VAL A 1 97 ? 2.213 1.976 -5.839 1.00 97.50 97 VAL A CA 1
ATOM 786 C C . VAL A 1 97 ? 1.748 1.176 -4.620 1.00 97.50 97 VAL A C 1
ATOM 788 O O . VAL A 1 97 ? 0.584 1.272 -4.224 1.00 97.50 97 VAL A O 1
ATOM 791 N N . ALA A 1 98 ? 2.661 0.467 -3.954 1.00 97.50 98 ALA A N 1
ATOM 792 C CA . ALA A 1 98 ? 2.374 -0.289 -2.742 1.00 97.50 98 ALA A CA 1
ATOM 793 C C . ALA A 1 98 ? 1.852 0.610 -1.615 1.00 97.50 98 ALA A C 1
ATOM 795 O O . ALA A 1 98 ? 0.809 0.322 -1.025 1.00 97.50 98 ALA A O 1
ATOM 796 N N . LEU A 1 99 ? 2.538 1.726 -1.337 1.00 95.12 99 LEU A N 1
ATOM 797 C CA . LEU A 1 99 ? 2.121 2.693 -0.319 1.00 95.12 99 LEU A CA 1
ATOM 798 C C . LEU A 1 99 ? 0.775 3.344 -0.656 1.00 95.12 99 LEU A C 1
ATOM 800 O O . LEU A 1 99 ? -0.012 3.604 0.255 1.00 95.12 99 LEU A O 1
ATOM 804 N N . HIS A 1 100 ? 0.490 3.586 -1.937 1.00 95.69 100 HIS A N 1
ATOM 805 C CA . HIS A 1 100 ? -0.787 4.129 -2.389 1.00 95.69 100 HIS A CA 1
ATOM 806 C C . HIS A 1 100 ? -1.928 3.144 -2.094 1.00 95.69 100 HIS A C 1
ATOM 808 O O . HIS A 1 100 ? -2.888 3.489 -1.397 1.00 95.69 100 HIS A O 1
ATOM 814 N N . ILE A 1 101 ? -1.793 1.893 -2.542 1.00 96.62 101 ILE A N 1
ATOM 815 C CA . ILE A 1 101 ? -2.781 0.831 -2.309 1.00 96.62 101 ILE A CA 1
ATOM 816 C C . ILE A 1 101 ? -2.995 0.605 -0.803 1.00 96.62 101 ILE A C 1
ATOM 818 O O . ILE A 1 101 ? -4.131 0.589 -0.316 1.00 96.62 101 ILE A O 1
ATOM 822 N N . ALA A 1 102 ? -1.906 0.520 -0.039 1.00 93.88 102 ALA A N 1
ATOM 823 C CA . ALA A 1 102 ? -1.943 0.351 1.409 1.00 93.88 102 ALA A CA 1
ATOM 824 C C . ALA A 1 102 ? -2.549 1.559 2.140 1.00 93.88 102 ALA A C 1
ATOM 826 O O . ALA A 1 102 ? -3.262 1.404 3.134 1.00 93.88 102 ALA A O 1
ATOM 827 N N . GLY A 1 103 ? -2.333 2.775 1.632 1.00 89.94 103 GLY A N 1
ATOM 828 C CA . GLY A 1 103 ? -2.966 3.999 2.127 1.00 89.94 103 GLY A CA 1
ATOM 829 C C . GLY A 1 103 ? -4.491 3.963 2.012 1.00 89.94 103 GLY A C 1
ATOM 830 O O . GLY A 1 103 ? -5.194 4.485 2.883 1.00 89.94 103 GLY A O 1
ATOM 831 N N . ARG A 1 104 ? -5.008 3.264 0.994 1.00 90.50 104 ARG A N 1
ATOM 832 C CA . ARG A 1 104 ? -6.440 2.994 0.811 1.00 90.50 104 ARG A CA 1
ATOM 833 C C . ARG A 1 104 ? -6.954 1.834 1.680 1.00 90.50 104 ARG A C 1
ATOM 835 O O . ARG A 1 104 ? -8.160 1.622 1.759 1.00 90.50 104 ARG A O 1
ATOM 842 N N . GLY A 1 105 ? -6.064 1.165 2.417 1.00 90.75 105 GLY A N 1
ATOM 843 C CA . GLY A 1 105 ? -6.380 0.152 3.427 1.00 90.75 105 GLY A CA 1
ATOM 844 C C . GLY A 1 105 ? -6.396 -1.285 2.913 1.00 90.75 105 GLY A C 1
ATOM 845 O O . GLY A 1 105 ? -6.814 -2.171 3.653 1.00 90.75 105 GLY A O 1
ATOM 846 N N . TYR A 1 106 ? -5.964 -1.534 1.679 1.00 94.75 106 TYR A N 1
ATOM 847 C CA . TYR A 1 106 ? -5.845 -2.885 1.132 1.00 94.75 106 TYR A CA 1
ATOM 848 C C . TYR A 1 106 ? -4.561 -3.557 1.601 1.00 94.75 106 TYR A C 1
ATOM 850 O O . TYR A 1 106 ? -3.518 -2.914 1.628 1.00 94.75 106 TYR A O 1
ATOM 858 N N . ARG A 1 107 ? -4.614 -4.853 1.923 1.00 95.94 107 ARG A N 1
ATOM 859 C CA . ARG A 1 107 ? -3.419 -5.634 2.264 1.00 95.94 107 ARG A CA 1
ATOM 860 C C . ARG A 1 107 ? -2.562 -5.848 1.019 1.00 95.94 107 ARG A C 1
ATOM 862 O O . ARG A 1 107 ? -3.066 -6.367 0.026 1.00 95.94 107 ARG A O 1
ATOM 869 N N . VAL A 1 108 ? -1.283 -5.491 1.097 1.00 96.88 108 VAL A N 1
ATOM 870 C CA . VAL A 1 108 ? -0.325 -5.598 -0.012 1.00 96.88 108 VAL A CA 1
ATOM 871 C C . VAL A 1 108 ? 0.879 -6.412 0.432 1.00 96.88 108 VAL A C 1
ATOM 873 O O . VAL A 1 108 ? 1.470 -6.134 1.474 1.00 96.88 108 VAL A O 1
ATOM 876 N N . VAL A 1 109 ? 1.257 -7.396 -0.378 1.00 96.06 109 VAL A N 1
ATOM 877 C CA . VAL A 1 109 ? 2.464 -8.203 -0.192 1.00 96.06 109 VAL A CA 1
ATOM 878 C C . VAL A 1 109 ? 3.405 -7.946 -1.367 1.00 96.06 109 VAL A C 1
ATOM 880 O O . VAL A 1 109 ? 3.054 -8.311 -2.489 1.00 96.06 109 VAL A O 1
ATOM 883 N N . PRO A 1 110 ? 4.563 -7.306 -1.151 1.00 95.75 110 PRO A N 1
ATOM 884 C CA . PRO A 1 110 ? 5.533 -7.090 -2.213 1.00 95.75 110 PRO A CA 1
ATOM 885 C C . PRO A 1 110 ? 6.378 -8.340 -2.487 1.00 95.75 110 PRO A C 1
ATOM 887 O O . PRO A 1 110 ? 6.568 -9.163 -1.589 1.00 95.75 110 PRO A O 1
ATOM 890 N N . GLN A 1 111 ? 6.898 -8.458 -3.712 1.00 91.75 111 GLN A N 1
ATOM 891 C CA . GLN A 1 111 ? 7.817 -9.513 -4.162 1.00 91.75 111 GLN A CA 1
ATOM 892 C C . GLN A 1 111 ? 7.317 -10.924 -3.814 1.00 91.75 111 GLN A C 1
ATOM 894 O O . GLN A 1 111 ? 8.035 -11.755 -3.252 1.00 91.75 111 GLN A O 1
ATOM 899 N N . TYR A 1 112 ? 6.047 -11.191 -4.119 1.00 93.25 112 TYR A N 1
ATOM 900 C CA . TYR A 1 112 ? 5.387 -12.442 -3.765 1.00 93.25 112 TYR A CA 1
ATOM 901 C C . TYR A 1 112 ? 5.968 -13.608 -4.570 1.00 93.25 112 TYR A C 1
ATOM 903 O O . TYR A 1 112 ? 5.879 -13.634 -5.800 1.00 93.25 112 TYR A O 1
ATOM 911 N N . GLU A 1 113 ? 6.543 -14.593 -3.878 1.00 91.06 113 GLU A N 1
ATOM 912 C CA . GLU A 1 113 ? 7.136 -15.771 -4.510 1.00 91.06 113 GLU A CA 1
ATOM 913 C C . GLU A 1 113 ? 6.080 -16.851 -4.791 1.00 91.06 113 GLU A C 1
ATOM 915 O O . GLU A 1 113 ? 5.381 -17.324 -3.894 1.00 91.06 113 GLU A O 1
ATOM 920 N N . PHE A 1 114 ? 5.991 -17.290 -6.048 1.00 85.94 114 PHE A N 1
ATOM 921 C CA . PHE A 1 114 ? 5.119 -18.380 -6.478 1.00 85.94 114 PHE A CA 1
ATOM 922 C C . PHE A 1 114 ? 5.803 -19.255 -7.533 1.00 85.94 114 PHE A C 1
ATOM 924 O O . PHE A 1 114 ? 6.126 -18.792 -8.626 1.00 85.94 114 PHE A O 1
ATOM 931 N N . ALA A 1 115 ? 5.978 -20.546 -7.231 1.00 78.75 115 ALA A N 1
ATOM 932 C CA . ALA A 1 115 ? 6.507 -21.561 -8.153 1.00 78.75 115 ALA A CA 1
ATOM 933 C C . ALA A 1 115 ? 7.763 -21.101 -8.933 1.00 78.75 115 ALA A C 1
ATOM 935 O O . ALA A 1 115 ? 7.793 -21.174 -10.170 1.00 78.75 115 ALA A O 1
ATOM 936 N N . ASP A 1 116 ? 8.764 -20.618 -8.188 1.00 79.31 116 ASP A N 1
ATOM 937 C CA . ASP A 1 116 ? 10.063 -20.090 -8.647 1.00 79.31 116 ASP A CA 1
ATOM 938 C C . ASP A 1 116 ? 10.001 -18.769 -9.433 1.00 79.31 116 ASP A C 1
ATOM 940 O O . ASP A 1 116 ? 10.966 -18.377 -10.090 1.00 79.31 116 ASP A O 1
ATOM 944 N N . LYS A 1 117 ? 8.859 -18.081 -9.396 1.00 82.56 117 LYS A N 1
ATOM 945 C CA . LYS A 1 117 ? 8.648 -16.761 -9.996 1.00 82.56 117 LYS A CA 1
ATOM 946 C C . LYS A 1 117 ? 8.279 -15.748 -8.917 1.00 82.56 117 LYS A C 1
ATOM 948 O O . LYS A 1 117 ? 7.870 -16.132 -7.822 1.00 82.56 117 LYS A O 1
ATOM 953 N N . ARG A 1 118 ? 8.418 -14.464 -9.241 1.00 87.31 118 ARG A N 1
ATOM 954 C CA . ARG A 1 118 ? 8.009 -13.350 -8.383 1.00 87.31 118 ARG A CA 1
ATOM 955 C C . ARG A 1 118 ? 6.957 -12.498 -9.072 1.00 87.31 118 ARG A C 1
ATOM 957 O O . ARG A 1 118 ? 6.934 -12.419 -10.304 1.00 87.31 118 ARG A O 1
ATOM 964 N N . ILE A 1 119 ? 6.083 -11.937 -8.250 1.00 90.94 119 ILE A N 1
ATOM 965 C CA . ILE A 1 119 ? 5.074 -10.946 -8.612 1.00 90.94 119 ILE A CA 1
ATOM 966 C C . ILE A 1 119 ? 5.408 -9.689 -7.813 1.00 90.94 119 ILE A C 1
ATOM 968 O O . ILE A 1 119 ? 5.580 -9.787 -6.594 1.00 90.94 119 ILE A O 1
ATOM 972 N N . ASP A 1 120 ? 5.478 -8.537 -8.478 1.00 94.00 120 ASP A N 1
ATOM 973 C CA . ASP A 1 120 ? 5.917 -7.281 -7.857 1.00 94.00 120 ASP A CA 1
ATOM 974 C C . ASP A 1 120 ? 5.096 -6.958 -6.612 1.00 94.00 120 ASP A C 1
ATOM 976 O O . ASP A 1 120 ? 5.651 -6.731 -5.538 1.00 94.00 120 ASP A O 1
ATOM 980 N N . LEU A 1 121 ? 3.766 -7.000 -6.737 1.00 97.25 121 LEU A N 1
ATOM 981 C CA . LEU A 1 121 ? 2.827 -6.763 -5.649 1.00 97.25 121 LEU A CA 1
ATOM 982 C C . LEU A 1 121 ? 1.644 -7.736 -5.740 1.00 97.25 121 LEU A C 1
ATOM 984 O O . LEU A 1 121 ? 1.102 -7.992 -6.812 1.00 97.25 121 LEU A O 1
ATOM 988 N N . VAL A 1 122 ? 1.170 -8.228 -4.599 1.00 97.50 122 VAL A N 1
ATOM 989 C CA . VAL A 1 122 ? -0.095 -8.968 -4.496 1.00 97.50 122 VAL A CA 1
ATOM 990 C C . VAL A 1 122 ? -1.023 -8.252 -3.530 1.00 97.50 122 VAL A C 1
ATOM 992 O O . VAL A 1 122 ? -0.679 -8.038 -2.367 1.00 97.50 122 VAL A O 1
ATOM 995 N N . ILE A 1 123 ? -2.221 -7.910 -4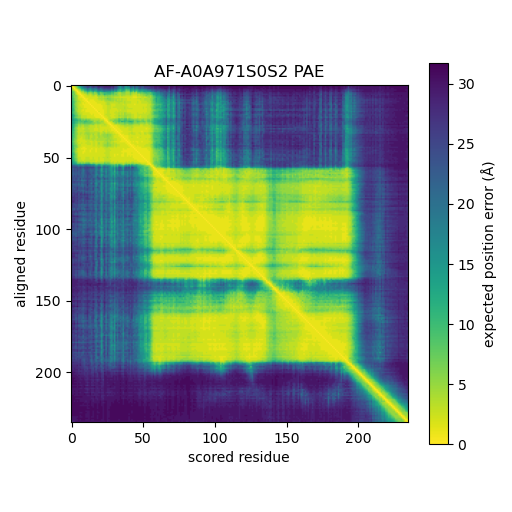.003 1.00 97.94 123 ILE A N 1
ATOM 996 C CA . ILE A 1 123 ? -3.300 -7.393 -3.163 1.00 97.94 123 ILE A CA 1
ATOM 997 C C . ILE A 1 123 ? -4.123 -8.577 -2.666 1.00 97.94 123 ILE A C 1
ATOM 999 O O . ILE A 1 123 ? -4.662 -9.343 -3.466 1.00 97.94 123 ILE A O 1
ATOM 1003 N N . GLN A 1 124 ? -4.222 -8.726 -1.347 1.00 95.19 124 GLN A N 1
ATOM 1004 C CA . GLN A 1 124 ? -4.904 -9.854 -0.715 1.00 95.19 124 GLN A CA 1
ATOM 1005 C C . GLN A 1 124 ? -6.246 -9.428 -0.116 1.00 95.19 124 GLN A C 1
ATOM 1007 O O . GLN A 1 124 ? -6.301 -8.546 0.742 1.00 95.19 124 GLN A O 1
ATOM 1012 N N . GLY A 1 125 ? -7.315 -10.096 -0.541 1.00 91.12 125 GLY A N 1
ATOM 1013 C CA . GLY A 1 125 ? -8.600 -10.128 0.153 1.00 91.12 125 GLY A CA 1
ATOM 1014 C C . GLY A 1 125 ? -8.735 -11.382 1.019 1.00 91.12 125 GLY A C 1
ATOM 1015 O O . GLY A 1 125 ? -7.793 -12.157 1.176 1.00 91.12 125 GLY A O 1
ATOM 1016 N N . THR A 1 126 ? -9.928 -11.602 1.571 1.00 85.69 126 THR A N 1
ATOM 1017 C CA . THR A 1 126 ? -10.219 -12.771 2.420 1.00 85.69 126 THR A CA 1
ATOM 1018 C C . THR A 1 126 ? -10.146 -14.087 1.642 1.00 85.69 126 THR A C 1
ATOM 1020 O O . THR A 1 126 ? -9.630 -15.084 2.143 1.00 85.69 126 THR A O 1
ATOM 1023 N N . LYS A 1 127 ? -10.685 -14.093 0.415 1.00 85.81 127 LYS A N 1
ATOM 1024 C CA . LYS A 1 127 ? -10.792 -15.284 -0.450 1.00 85.81 127 LYS A CA 1
ATOM 1025 C C . LYS A 1 127 ? -10.072 -15.124 -1.785 1.00 85.81 127 LYS A C 1
ATOM 1027 O O . LYS A 1 127 ? -9.588 -16.105 -2.337 1.00 85.81 127 LYS A O 1
ATOM 1032 N N . ASN A 1 128 ? -10.007 -13.893 -2.287 1.00 92.88 128 ASN A N 1
ATOM 1033 C CA . ASN A 1 128 ? -9.458 -13.568 -3.596 1.00 92.88 128 ASN A CA 1
A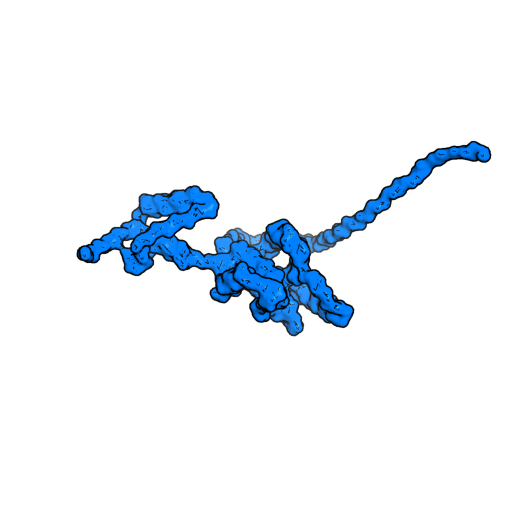TOM 1034 C C . ASN A 1 128 ? -8.166 -12.765 -3.457 1.00 92.88 128 ASN A C 1
ATOM 1036 O O . ASN A 1 128 ? -7.941 -12.079 -2.460 1.00 92.88 128 ASN A O 1
ATOM 1040 N N . GLN A 1 129 ? -7.331 -12.833 -4.486 1.00 95.38 129 GLN A N 1
ATOM 1041 C CA . GLN A 1 129 ? -6.100 -12.062 -4.586 1.00 95.38 129 GLN A CA 1
ATOM 1042 C C . GLN A 1 129 ? -5.911 -11.564 -6.015 1.00 95.38 129 GLN A C 1
ATOM 1044 O O . GLN A 1 129 ? -6.366 -12.198 -6.969 1.00 95.38 129 GLN A O 1
ATOM 1049 N N . LEU A 1 130 ? -5.241 -10.427 -6.148 1.00 97.31 130 LEU A N 1
ATOM 1050 C CA . LEU A 1 130 ? -4.917 -9.817 -7.429 1.00 97.31 130 LEU A CA 1
ATOM 1051 C C . LEU A 1 130 ? -3.411 -9.578 -7.495 1.00 97.31 130 LEU A C 1
ATOM 1053 O O . LEU A 1 130 ? -2.847 -8.949 -6.598 1.00 97.31 130 LEU A O 1
ATOM 1057 N N . ALA A 1 131 ? -2.775 -10.067 -8.556 1.00 96.38 131 ALA A N 1
ATOM 1058 C CA . ALA A 1 131 ? -1.398 -9.720 -8.868 1.00 96.38 131 ALA A CA 1
ATOM 1059 C C . ALA A 1 131 ? -1.360 -8.333 -9.516 1.00 96.38 131 ALA A C 1
ATOM 1061 O O . ALA A 1 131 ? -2.146 -8.040 -10.419 1.00 96.38 131 ALA A O 1
ATOM 1062 N N . VAL A 1 132 ? -0.445 -7.485 -9.063 1.00 96.69 132 VAL A N 1
ATOM 1063 C CA . VAL A 1 132 ? -0.185 -6.164 -9.627 1.00 96.69 132 VAL A CA 1
ATOM 1064 C C . VAL A 1 132 ? 1.261 -6.127 -10.099 1.00 96.69 132 VAL A C 1
ATOM 1066 O O . VAL A 1 132 ? 2.176 -6.360 -9.315 1.00 96.69 132 VAL A O 1
ATOM 1069 N N . GLU A 1 133 ? 1.444 -5.839 -11.382 1.00 94.19 133 GLU A N 1
ATOM 1070 C CA . GLU A 1 133 ? 2.753 -5.697 -12.022 1.00 94.19 133 GLU A CA 1
ATOM 1071 C C . GLU A 1 133 ? 3.024 -4.210 -12.255 1.00 94.19 133 GLU A C 1
ATOM 1073 O O . GLU A 1 133 ? 2.177 -3.468 -12.774 1.00 94.19 133 GLU A O 1
ATOM 1078 N N . CYS A 1 134 ? 4.203 -3.774 -11.841 1.00 93.94 134 CYS A N 1
ATOM 1079 C CA . CYS A 1 134 ? 4.674 -2.408 -11.936 1.00 93.94 134 CYS A CA 1
ATOM 1080 C C . CYS A 1 134 ? 5.603 -2.294 -13.145 1.00 93.94 134 CYS A C 1
ATOM 1082 O O . CYS A 1 134 ? 6.823 -2.369 -13.035 1.00 93.94 134 CYS A O 1
ATOM 1084 N N . ASP A 1 135 ? 5.006 -2.044 -14.308 1.00 89.06 135 ASP A N 1
ATOM 1085 C CA . ASP A 1 135 ? 5.727 -1.890 -15.568 1.00 89.06 135 ASP A CA 1
ATOM 1086 C C . ASP A 1 135 ? 6.485 -0.554 -15.597 1.00 89.06 135 ASP A C 1
ATOM 1088 O O . ASP A 1 135 ? 5.958 0.476 -16.040 1.00 89.06 135 ASP A O 1
ATOM 1092 N N . GLY A 1 136 ? 7.726 -0.591 -15.111 1.00 80.38 136 GLY A N 1
ATOM 1093 C CA . GLY A 1 136 ? 8.708 0.478 -15.254 1.00 80.38 136 GLY A CA 1
ATOM 1094 C C . GLY A 1 136 ? 9.157 0.674 -16.703 1.00 80.38 136 GLY A C 1
ATOM 1095 O O . GLY A 1 136 ? 9.073 -0.228 -17.536 1.00 80.38 136 GLY A O 1
ATOM 1096 N N . ASP A 1 137 ? 9.685 1.860 -17.005 1.00 66.88 137 ASP A N 1
ATOM 1097 C CA . ASP A 1 137 ? 10.154 2.198 -18.360 1.00 66.88 137 ASP A CA 1
ATOM 1098 C C . ASP A 1 137 ? 11.522 1.550 -18.701 1.00 66.88 137 ASP A C 1
ATOM 1100 O O . ASP A 1 137 ? 12.049 1.705 -19.807 1.00 66.88 137 ASP A O 1
ATOM 1104 N N . ALA A 1 138 ? 12.122 0.810 -17.760 1.00 58.94 138 ALA A N 1
ATOM 1105 C CA . ALA A 1 138 ? 13.381 0.100 -17.953 1.00 58.94 138 ALA A CA 1
ATOM 1106 C C . ALA A 1 138 ? 13.157 -1.203 -18.739 1.00 58.94 138 ALA A C 1
ATOM 1108 O O . ALA A 1 138 ? 12.740 -2.221 -18.199 1.00 58.94 138 ALA A O 1
ATOM 1109 N N . TRP A 1 139 ? 13.454 -1.172 -20.039 1.00 54.62 139 TRP A N 1
ATOM 1110 C CA . TRP A 1 139 ? 13.364 -2.351 -20.899 1.00 54.62 139 TRP A CA 1
ATOM 1111 C C . TRP A 1 139 ? 14.506 -3.334 -20.594 1.00 54.62 139 TRP A C 1
ATOM 1113 O O . TRP A 1 139 ? 15.677 -3.047 -20.861 1.00 54.62 139 TRP A O 1
ATOM 1123 N N . HIS A 1 140 ? 14.176 -4.504 -20.051 1.00 55.97 140 HIS A N 1
ATOM 1124 C CA . HIS A 1 140 ? 15.131 -5.577 -19.779 1.00 55.97 140 HIS A CA 1
ATOM 1125 C C . HIS A 1 140 ? 15.420 -6.395 -21.049 1.00 55.97 140 HIS A C 1
ATOM 1127 O O . HIS A 1 140 ? 14.958 -7.510 -21.181 1.00 55.97 140 HIS A O 1
ATOM 1133 N N . GLY A 1 141 ? 16.172 -5.836 -22.006 1.00 59.31 141 GLY A N 1
ATOM 1134 C CA . GLY A 1 141 ? 16.813 -6.583 -23.107 1.00 59.31 141 GLY A CA 1
ATOM 1135 C C . GLY A 1 141 ? 15.947 -7.560 -23.939 1.00 59.31 141 GLY A C 1
ATOM 1136 O O . GLY A 1 141 ? 14.732 -7.631 -23.842 1.00 59.31 141 GLY A O 1
ATOM 1137 N N . ILE A 1 142 ? 16.589 -8.312 -24.840 1.00 59.59 142 ILE A N 1
ATOM 1138 C CA . ILE A 1 142 ? 15.908 -9.303 -25.707 1.00 59.59 142 ILE A CA 1
ATOM 1139 C C . ILE A 1 142 ? 15.892 -10.698 -25.053 1.00 59.59 142 ILE A C 1
ATOM 1141 O O . ILE A 1 142 ? 14.956 -11.467 -25.269 1.00 59.59 142 ILE A O 1
ATOM 1145 N N . ASP A 1 143 ? 16.893 -11.015 -24.224 1.00 60.31 143 ASP A N 1
ATOM 1146 C CA . ASP A 1 143 ? 17.027 -12.333 -23.588 1.00 60.31 143 ASP A CA 1
ATOM 1147 C C . ASP A 1 143 ? 16.013 -12.556 -22.446 1.00 60.31 143 ASP A C 1
ATOM 1149 O O . ASP A 1 143 ? 15.521 -13.675 -22.285 1.00 60.31 143 ASP A O 1
ATOM 1153 N N . ASP A 1 144 ? 15.608 -11.508 -21.713 1.00 64.56 144 ASP A N 1
ATOM 1154 C CA . ASP A 1 144 ? 14.609 -11.632 -20.636 1.00 64.56 144 ASP A CA 1
ATOM 1155 C C . ASP A 1 144 ? 13.168 -11.737 -21.171 1.00 64.56 144 ASP A C 1
ATOM 1157 O O . ASP A 1 144 ? 12.293 -12.288 -20.502 1.00 64.56 144 ASP A O 1
ATOM 1161 N N . TYR A 1 145 ? 12.920 -11.325 -22.420 1.00 67.19 145 TYR A N 1
ATOM 1162 C CA . TYR A 1 145 ? 11.588 -11.326 -23.039 1.00 67.19 145 TYR A CA 1
ATOM 1163 C C . TYR A 1 145 ? 10.941 -12.719 -23.087 1.00 67.19 145 TYR A C 1
ATOM 1165 O O . TYR A 1 145 ? 9.755 -12.887 -22.795 1.00 67.19 145 TYR A O 1
ATOM 1173 N N . THR A 1 146 ? 11.722 -13.750 -23.431 1.00 73.50 146 THR A N 1
ATOM 1174 C CA . THR A 1 146 ? 11.205 -15.129 -23.515 1.00 73.50 146 THR A CA 1
ATOM 1175 C C . THR A 1 146 ? 10.863 -15.666 -22.125 1.00 73.50 146 THR A C 1
ATOM 1177 O O . THR A 1 146 ? 9.813 -16.283 -21.934 1.00 73.50 146 THR A O 1
ATOM 1180 N N . ALA A 1 147 ? 11.718 -15.384 -21.138 1.00 74.19 147 ALA A N 1
ATOM 1181 C CA . ALA A 1 147 ? 11.508 -15.789 -19.754 1.00 74.19 147 ALA A CA 1
ATOM 1182 C C . ALA A 1 147 ? 10.296 -15.083 -19.124 1.00 74.19 147 ALA A C 1
ATOM 1184 O O . ALA A 1 147 ? 9.577 -15.710 -18.339 1.00 74.19 147 ALA A O 1
ATOM 1185 N N . ASP A 1 148 ? 10.038 -13.827 -19.497 1.00 74.06 148 ASP A N 1
ATOM 1186 C CA . ASP A 1 148 ? 8.877 -13.058 -19.047 1.00 74.06 148 ASP A CA 1
ATOM 1187 C C . ASP A 1 148 ? 7.562 -13.553 -19.653 1.00 74.06 148 ASP A C 1
ATOM 1189 O O . ASP A 1 148 ? 6.572 -13.724 -18.937 1.00 74.06 148 ASP A O 1
ATOM 1193 N N . ILE A 1 149 ? 7.550 -13.895 -20.946 1.00 76.88 149 ILE A N 1
ATOM 1194 C CA . ILE A 1 149 ? 6.378 -14.523 -21.574 1.00 76.88 149 ILE A CA 1
ATOM 1195 C C . ILE A 1 149 ? 6.065 -15.868 -20.915 1.00 76.88 149 ILE A C 1
ATOM 1197 O O . ILE A 1 149 ? 4.905 -16.174 -20.623 1.00 76.88 149 ILE A O 1
ATOM 1201 N N . GLU A 1 150 ? 7.081 -16.697 -20.676 1.00 80.50 150 GLU A N 1
ATOM 1202 C CA . GLU A 1 150 ? 6.893 -17.984 -20.005 1.00 80.50 150 GLU A CA 1
ATOM 1203 C C . GLU A 1 150 ? 6.428 -17.817 -18.556 1.00 80.50 150 GLU A C 1
ATOM 1205 O O . GLU A 1 150 ? 5.561 -18.572 -18.099 1.00 80.50 150 GLU A O 1
ATOM 1210 N N . ARG A 1 151 ? 6.968 -16.817 -17.846 1.00 80.69 151 ARG A N 1
ATOM 1211 C CA . ARG A 1 151 ? 6.556 -16.440 -16.489 1.00 80.69 151 ARG A CA 1
ATOM 1212 C C . ARG A 1 151 ? 5.075 -16.091 -16.459 1.00 80.69 151 ARG A C 1
ATOM 1214 O O . ARG A 1 151 ? 4.333 -16.742 -15.721 1.00 80.69 151 ARG A O 1
ATOM 1221 N N . GLN A 1 152 ? 4.642 -15.137 -17.281 1.00 75.88 152 GLN A N 1
ATOM 1222 C CA . GLN A 1 152 ? 3.255 -14.679 -17.293 1.00 75.88 152 GLN A CA 1
ATOM 1223 C C . GLN A 1 152 ? 2.297 -15.826 -17.643 1.00 75.88 152 GLN A C 1
ATOM 1225 O O . GLN A 1 152 ? 1.373 -16.112 -16.884 1.00 75.88 152 GLN A O 1
ATOM 1230 N N . ARG A 1 153 ? 2.588 -16.588 -18.708 1.00 82.25 153 ARG A N 1
ATOM 1231 C CA . ARG A 1 153 ? 1.756 -17.736 -19.112 1.00 82.25 153 ARG A CA 1
ATOM 1232 C C . ARG A 1 153 ? 1.649 -18.807 -18.026 1.00 82.25 153 ARG A C 1
ATOM 1234 O O . ARG A 1 153 ? 0.623 -19.477 -17.926 1.00 82.25 153 ARG A O 1
ATOM 1241 N N . LYS A 1 154 ? 2.711 -19.044 -17.246 1.00 84.38 154 LYS A N 1
ATOM 1242 C CA . LYS A 1 154 ? 2.681 -20.010 -16.135 1.00 84.38 154 LYS A CA 1
ATOM 1243 C C . LYS A 1 154 ? 1.765 -19.518 -15.017 1.00 84.38 154 LYS A C 1
ATOM 1245 O O . LYS A 1 154 ? 0.955 -20.303 -14.535 1.00 84.38 154 LYS A O 1
ATOM 1250 N N . LEU A 1 155 ? 1.885 -18.251 -14.631 1.00 85.94 155 LEU A N 1
ATOM 1251 C CA . LEU A 1 155 ? 1.097 -17.670 -13.546 1.00 85.94 155 LEU A CA 1
ATOM 1252 C C . LEU A 1 155 ? -0.392 -17.602 -13.906 1.00 85.94 155 LEU A C 1
ATOM 1254 O O . LEU A 1 155 ? -1.224 -18.026 -13.106 1.00 85.94 155 LEU A O 1
ATOM 1258 N N . GLU A 1 156 ? -0.728 -17.199 -15.131 1.00 85.69 156 GLU A N 1
ATOM 1259 C CA . GLU A 1 156 ? -2.114 -17.173 -15.620 1.00 85.69 156 GLU A CA 1
ATOM 1260 C C . GLU A 1 156 ? -2.751 -18.571 -15.623 1.00 85.69 156 GLU A C 1
ATOM 1262 O O . GLU A 1 156 ? -3.872 -18.744 -15.149 1.00 85.69 156 GLU A O 1
ATOM 1267 N N . ARG A 1 157 ? -2.017 -19.614 -16.049 1.00 88.00 157 ARG A N 1
ATOM 1268 C CA . ARG A 1 157 ? -2.499 -21.009 -15.954 1.00 88.00 157 ARG A CA 1
ATOM 1269 C C . ARG A 1 157 ? -2.717 -21.482 -14.519 1.00 88.00 157 ARG A C 1
ATOM 1271 O O . ARG A 1 157 ? -3.495 -22.405 -14.296 1.00 88.00 157 ARG A O 1
ATOM 1278 N N . CYS A 1 158 ? -2.024 -20.884 -13.557 1.00 86.12 158 CYS A N 1
ATOM 1279 C CA . CYS A 1 158 ? -2.227 -21.143 -12.136 1.00 86.12 158 CYS A CA 1
ATOM 1280 C C . CYS A 1 158 ? -3.375 -20.312 -11.536 1.00 86.12 158 CYS A C 1
ATOM 1282 O O . CYS A 1 158 ? -3.561 -20.341 -10.323 1.00 86.12 158 CYS A O 1
ATOM 1284 N N . GLY A 1 159 ? -4.144 -19.599 -12.366 1.00 87.38 159 GLY A N 1
ATOM 1285 C CA . GLY A 1 159 ? -5.304 -18.819 -11.944 1.00 87.38 159 GLY A CA 1
ATOM 1286 C C . GLY A 1 159 ? -4.965 -17.417 -11.442 1.00 87.38 159 GLY A C 1
ATOM 1287 O O . GLY A 1 159 ? -5.828 -16.764 -10.859 1.00 87.38 159 GLY A O 1
ATOM 1288 N N . TRP A 1 160 ? -3.734 -16.934 -11.647 1.00 92.69 160 TRP A N 1
ATOM 1289 C CA . TRP A 1 160 ? -3.399 -15.553 -11.310 1.00 92.69 160 TRP A CA 1
ATOM 1290 C C . TRP A 1 160 ? -4.021 -14.585 -12.307 1.00 92.69 160 TRP A C 1
ATOM 1292 O O . TRP A 1 160 ? -3.804 -14.682 -13.514 1.00 92.69 160 TRP A O 1
ATOM 1302 N N . ARG A 1 161 ? -4.756 -13.610 -11.772 1.00 93.25 161 ARG A N 1
ATOM 1303 C CA . ARG A 1 161 ? -5.220 -12.442 -12.516 1.00 93.25 161 ARG A CA 1
ATOM 1304 C C . ARG A 1 161 ? -4.257 -11.288 -12.282 1.00 93.25 161 ARG A C 1
ATOM 1306 O O . ARG A 1 161 ? -3.888 -11.033 -11.136 1.00 93.25 161 ARG A O 1
ATOM 1313 N N . PHE A 1 162 ? -3.899 -10.595 -13.357 1.00 92.50 162 PHE A N 1
ATOM 1314 C CA . PHE A 1 162 ? -2.942 -9.496 -13.339 1.00 92.50 162 PHE A CA 1
ATOM 1315 C C . PHE A 1 162 ? -3.608 -8.149 -13.603 1.00 92.50 162 PHE A C 1
ATOM 1317 O O . PHE A 1 162 ? -4.495 -8.031 -14.449 1.00 92.50 162 PHE A O 1
ATOM 1324 N N . PHE A 1 163 ? -3.120 -7.126 -12.912 1.00 95.69 163 PHE A N 1
ATOM 1325 C CA . PHE A 1 163 ? -3.350 -5.721 -13.211 1.00 95.69 163 PHE A CA 1
ATOM 1326 C C . PHE A 1 163 ? -1.997 -5.037 -13.425 1.00 95.69 163 PHE A C 1
ATOM 1328 O O . PHE A 1 163 ? -1.093 -5.195 -12.612 1.00 95.69 163 PHE A O 1
ATOM 1335 N N . ARG A 1 164 ? -1.838 -4.288 -14.517 1.00 94.56 164 ARG A N 1
ATOM 1336 C CA . ARG A 1 164 ? -0.569 -3.629 -14.858 1.00 94.56 164 ARG A CA 1
ATOM 1337 C C . ARG A 1 164 ? -0.659 -2.131 -14.598 1.00 94.56 164 ARG A C 1
ATOM 1339 O O . ARG A 1 164 ? -1.566 -1.472 -15.105 1.00 94.56 164 ARG A O 1
ATOM 1346 N N . VAL A 1 165 ? 0.309 -1.592 -13.862 1.00 96.19 165 VAL A N 1
ATOM 1347 C CA . VAL A 1 165 ? 0.479 -0.150 -13.648 1.00 96.19 165 VAL A CA 1
ATOM 1348 C C . VAL A 1 165 ? 1.692 0.309 -14.448 1.00 96.19 165 VAL A C 1
ATOM 1350 O O . VAL A 1 165 ? 2.812 -0.099 -14.158 1.00 96.19 165 VAL A O 1
ATOM 1353 N N . ARG A 1 166 ? 1.483 1.173 -15.446 1.00 95.12 166 ARG A N 1
ATOM 1354 C CA . ARG A 1 166 ? 2.576 1.782 -16.223 1.00 95.12 166 ARG A CA 1
ATOM 1355 C C . ARG A 1 166 ? 3.210 2.925 -15.438 1.00 95.12 166 ARG A C 1
ATOM 1357 O O . ARG A 1 166 ? 2.484 3.826 -15.009 1.00 95.12 166 ARG A O 1
ATOM 1364 N N . GLU A 1 167 ? 4.537 2.932 -15.305 1.00 94.88 167 GLU A N 1
ATOM 1365 C CA . GLU A 1 167 ? 5.239 3.969 -14.539 1.00 94.88 167 GLU A CA 1
ATOM 1366 C C . GLU A 1 167 ? 4.962 5.368 -15.089 1.00 94.88 167 GLU A C 1
ATOM 1368 O O . GLU A 1 167 ? 4.509 6.234 -14.344 1.00 94.88 167 GLU A O 1
ATOM 1373 N N . SER A 1 168 ? 5.147 5.591 -16.389 1.00 94.56 168 SER A N 1
ATOM 1374 C CA . SER A 1 168 ? 4.887 6.889 -17.025 1.00 94.56 168 SER A CA 1
ATOM 1375 C C . SER A 1 168 ? 3.472 7.429 -16.756 1.00 94.56 168 SER A C 1
ATOM 1377 O O . SER A 1 168 ? 3.311 8.598 -16.389 1.00 94.56 168 SER A O 1
ATOM 1379 N N . ALA A 1 169 ? 2.446 6.577 -16.852 1.00 95.06 169 ALA A N 1
ATOM 1380 C CA . ALA A 1 169 ? 1.062 6.946 -16.552 1.00 95.06 169 ALA A CA 1
ATOM 1381 C C . ALA A 1 169 ? 0.858 7.267 -15.062 1.00 95.06 169 ALA A C 1
ATOM 1383 O O . ALA A 1 169 ? 0.220 8.268 -14.726 1.00 95.06 169 ALA A O 1
ATOM 1384 N N . TYR A 1 170 ? 1.437 6.456 -14.172 1.00 96.19 170 TYR A N 1
ATOM 1385 C CA . TYR A 1 170 ? 1.374 6.678 -12.729 1.00 96.19 170 TYR A CA 1
ATOM 1386 C C . TYR A 1 170 ? 2.076 7.971 -12.317 1.00 96.19 170 TYR A C 1
ATOM 1388 O O . TYR A 1 170 ? 1.541 8.740 -11.528 1.00 96.19 170 TYR A O 1
ATOM 1396 N N . ARG A 1 171 ? 3.252 8.266 -12.879 1.00 93.38 171 ARG A N 1
ATOM 1397 C CA . ARG A 1 171 ? 3.993 9.508 -12.609 1.00 93.38 171 ARG A CA 1
ATOM 1398 C C . ARG A 1 171 ? 3.230 10.744 -13.078 1.00 93.38 171 ARG A C 1
ATOM 1400 O O . ARG A 1 171 ? 3.271 11.764 -12.394 1.00 93.38 171 ARG A O 1
ATOM 1407 N N . ALA A 1 172 ? 2.539 10.653 -14.214 1.00 95.00 172 ALA A N 1
ATOM 1408 C CA . ALA A 1 172 ? 1.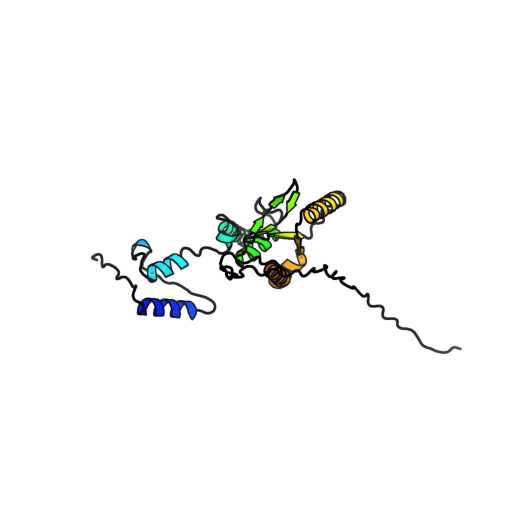751 11.756 -14.755 1.00 95.00 172 ALA A CA 1
ATOM 1409 C C . ALA A 1 172 ? 0.474 12.024 -13.941 1.00 95.00 172 ALA A C 1
ATOM 1411 O O . ALA A 1 172 ? 0.148 13.180 -13.674 1.00 95.00 172 ALA A O 1
ATOM 1412 N N . ALA A 1 173 ? -0.253 10.972 -13.550 1.00 94.81 173 ALA A N 1
ATOM 1413 C CA . ALA A 1 173 ? -1.500 11.090 -12.799 1.00 94.81 173 ALA A CA 1
ATOM 1414 C C . ALA A 1 173 ? -1.745 9.849 -11.911 1.00 94.81 173 ALA A C 1
ATOM 1416 O O . ALA A 1 173 ? -2.503 8.960 -12.314 1.00 94.81 173 ALA A O 1
ATOM 1417 N N . PRO A 1 174 ? -1.172 9.798 -10.688 1.00 91.62 174 PRO A N 1
ATOM 1418 C CA . PRO A 1 174 ? -1.235 8.616 -9.824 1.00 91.62 174 PRO A CA 1
ATOM 1419 C C . PRO A 1 174 ? -2.665 8.141 -9.556 1.00 91.62 174 PRO A C 1
ATOM 1421 O O . PRO A 1 174 ? -2.982 6.974 -9.767 1.00 91.62 174 PRO A O 1
ATOM 1424 N N . GLU A 1 175 ? -3.556 9.059 -9.177 1.00 92.94 175 GLU A N 1
ATOM 1425 C CA . GLU A 1 175 ? -4.947 8.727 -8.843 1.00 92.94 175 GLU A CA 1
ATOM 1426 C C . GLU A 1 175 ? -5.711 8.145 -10.032 1.00 92.94 175 GLU A C 1
ATOM 1428 O O . GLU A 1 175 ? -6.363 7.110 -9.916 1.00 92.94 175 GLU A O 1
ATOM 1433 N N . LYS A 1 176 ? -5.572 8.775 -11.205 1.00 94.62 176 LYS A N 1
ATOM 1434 C CA . LYS A 1 176 ? -6.228 8.323 -12.435 1.00 94.62 176 LYS A CA 1
ATOM 1435 C C . LYS A 1 176 ? -5.688 6.966 -12.887 1.00 94.62 176 LYS A C 1
ATOM 1437 O O . LYS A 1 176 ? -6.449 6.121 -13.341 1.00 94.62 176 LYS A O 1
ATOM 1442 N N . SER A 1 177 ? -4.382 6.743 -12.747 1.00 95.50 177 SER A N 1
ATOM 1443 C CA . SER A 1 177 ? -3.744 5.488 -13.160 1.00 95.50 177 SER A CA 1
ATOM 1444 C C . SER A 1 177 ? -4.194 4.270 -12.343 1.00 95.50 177 SER A C 1
ATOM 1446 O O . SER A 1 177 ? -4.106 3.148 -12.835 1.00 95.50 177 SER A O 1
ATOM 1448 N N . LEU A 1 178 ? -4.700 4.485 -11.122 1.00 97.44 178 LEU A N 1
ATOM 1449 C CA . LEU A 1 178 ? -5.207 3.429 -10.243 1.00 97.44 178 LEU A CA 1
ATOM 1450 C C . LEU A 1 178 ? -6.741 3.379 -10.169 1.00 97.44 178 LEU A C 1
ATOM 1452 O O . LEU A 1 178 ? -7.291 2.534 -9.472 1.00 97.44 178 LEU A O 1
ATOM 1456 N N . GLU A 1 179 ? -7.463 4.242 -10.880 1.00 96.62 179 GLU A N 1
ATOM 1457 C CA . GLU A 1 179 ? -8.928 4.292 -10.803 1.00 96.62 179 GLU A CA 1
ATOM 1458 C C . GLU A 1 179 ? -9.576 2.958 -11.212 1.00 96.62 179 GLU A C 1
ATOM 1460 O O . GLU A 1 179 ? -10.425 2.421 -10.495 1.00 96.62 179 GLU A O 1
ATOM 1465 N N . SER A 1 180 ? -9.106 2.365 -12.313 1.00 97.06 180 SER A N 1
ATOM 1466 C CA . SER A 1 180 ? -9.571 1.058 -12.788 1.00 97.06 180 SER A CA 1
ATOM 1467 C C . SER A 1 180 ? -9.164 -0.098 -11.870 1.00 97.06 180 SER A C 1
ATOM 1469 O O . SER A 1 180 ? -9.887 -1.092 -11.800 1.00 97.06 180 SER A O 1
ATOM 1471 N N . LEU A 1 181 ? -8.065 0.037 -11.114 1.00 98.06 1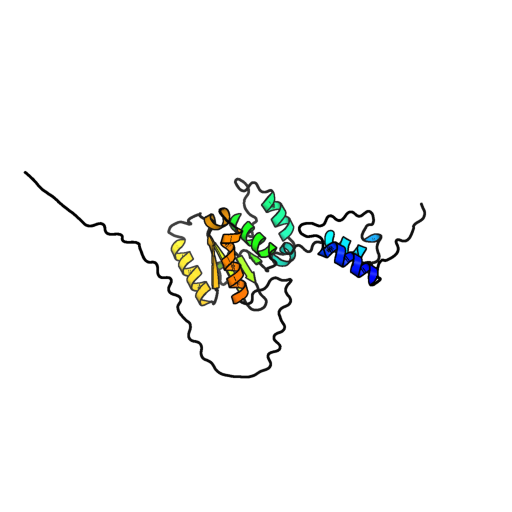81 LEU A N 1
ATOM 1472 C CA . LEU A 1 181 ? -7.680 -0.940 -10.092 1.00 98.06 181 LEU A CA 1
ATOM 1473 C C . LEU A 1 181 ? -8.752 -1.024 -9.006 1.00 98.06 181 LEU A C 1
ATOM 1475 O O . LEU A 1 181 ? -9.125 -2.119 -8.596 1.00 98.06 181 LEU A O 1
ATOM 1479 N N . TRP A 1 182 ? -9.277 0.115 -8.551 1.00 97.00 182 TRP A N 1
ATOM 1480 C CA . TRP A 1 182 ? -10.285 0.137 -7.490 1.00 97.00 182 TRP A CA 1
ATOM 1481 C C . TRP A 1 182 ? -11.589 -0.535 -7.914 1.00 97.00 182 TRP A C 1
ATOM 1483 O O . TRP A 1 182 ? -12.140 -1.313 -7.141 1.00 97.00 182 TRP A O 1
ATOM 1493 N N . LEU A 1 183 ? -12.040 -0.282 -9.145 1.00 96.00 183 LEU A N 1
ATOM 1494 C CA . LEU A 1 183 ? -13.220 -0.939 -9.718 1.00 96.00 183 LEU A CA 1
ATOM 1495 C C . LEU A 1 183 ? -13.013 -2.451 -9.849 1.00 96.00 183 LEU A C 1
ATOM 1497 O O . LEU A 1 183 ? -13.908 -3.240 -9.554 1.00 96.00 183 LEU A O 1
ATOM 1501 N N . LEU A 1 184 ? -11.813 -2.861 -10.261 1.00 97.12 184 LEU A N 1
ATOM 1502 C CA . LEU A 1 184 ? -11.463 -4.266 -10.387 1.00 97.12 184 LEU A CA 1
ATOM 1503 C C . LEU A 1 184 ? -11.451 -4.986 -9.030 1.00 97.12 184 LEU A C 1
ATOM 1505 O O . LEU A 1 184 ? -11.974 -6.094 -8.930 1.00 97.12 184 LEU A O 1
ATOM 1509 N N . LEU A 1 185 ? -10.868 -4.374 -7.996 1.00 96.44 185 LEU A N 1
ATOM 1510 C CA . LEU A 1 185 ? -10.846 -4.949 -6.647 1.00 96.44 185 LEU A CA 1
ATOM 1511 C C . LEU A 1 185 ? -12.261 -5.147 -6.095 1.00 96.44 185 LEU A C 1
ATOM 1513 O O . LEU A 1 185 ? -12.542 -6.211 -5.547 1.00 96.44 185 LEU A O 1
ATOM 1517 N N . ASP A 1 186 ? -13.149 -4.174 -6.310 1.00 93.50 186 ASP A N 1
ATOM 1518 C CA . ASP A 1 186 ? -14.559 -4.261 -5.919 1.00 93.50 186 ASP A CA 1
ATOM 1519 C C . ASP A 1 186 ? -15.272 -5.424 -6.629 1.00 93.50 186 ASP A C 1
ATOM 1521 O O . ASP A 1 186 ? -15.837 -6.303 -5.979 1.00 93.50 186 ASP A O 1
ATOM 1525 N N . HIS A 1 187 ? -15.121 -5.530 -7.955 1.00 94.38 187 HIS A N 1
ATOM 1526 C CA . HIS A 1 187 ? -15.644 -6.659 -8.736 1.00 94.38 187 HIS A CA 1
ATOM 1527 C C . HIS A 1 187 ? -15.091 -8.022 -8.296 1.00 94.38 187 HIS A C 1
ATOM 1529 O O . HIS A 1 187 ? -15.759 -9.044 -8.448 1.00 94.38 187 HIS A O 1
ATOM 1535 N N . MET A 1 188 ? -13.862 -8.060 -7.782 1.00 94.31 188 MET A N 1
ATOM 1536 C CA . MET A 1 188 ? -13.231 -9.272 -7.259 1.00 94.31 188 MET A CA 1
ATOM 1537 C C . MET A 1 188 ? -13.553 -9.531 -5.783 1.00 94.31 188 MET A C 1
ATOM 1539 O O . MET A 1 188 ? -13.009 -10.480 -5.214 1.00 94.31 188 MET A O 1
ATOM 1543 N N . ALA A 1 189 ? -14.406 -8.717 -5.155 1.00 93.31 189 ALA A N 1
ATOM 1544 C CA . ALA A 1 189 ? -14.708 -8.782 -3.727 1.00 93.31 189 ALA A CA 1
ATOM 1545 C C . ALA A 1 189 ? -13.436 -8.781 -2.853 1.00 93.31 189 ALA A C 1
ATOM 1547 O O . ALA A 1 189 ? -13.321 -9.512 -1.866 1.00 93.31 189 ALA A O 1
ATOM 1548 N N . ILE A 1 190 ? -12.438 -7.989 -3.251 1.00 94.44 190 ILE A N 1
ATOM 1549 C CA . ILE A 1 190 ? -11.249 -7.703 -2.452 1.00 94.44 190 ILE A CA 1
ATOM 1550 C C . ILE A 1 190 ? -11.498 -6.350 -1.798 1.00 94.44 190 ILE A C 1
ATOM 1552 O O . ILE A 1 190 ? -11.570 -5.341 -2.491 1.00 94.44 190 ILE A O 1
ATOM 1556 N N . PHE A 1 191 ? -11.623 -6.326 -0.470 1.00 91.25 191 PHE A N 1
ATOM 1557 C CA . PHE A 1 191 ? -11.993 -5.127 0.286 1.00 91.25 191 PHE A CA 1
ATOM 1558 C C . PHE A 1 191 ? -10.856 -4.621 1.189 1.00 91.25 191 PHE A C 1
ATOM 1560 O O . PHE A 1 191 ? -9.974 -5.394 1.578 1.00 91.25 191 PHE A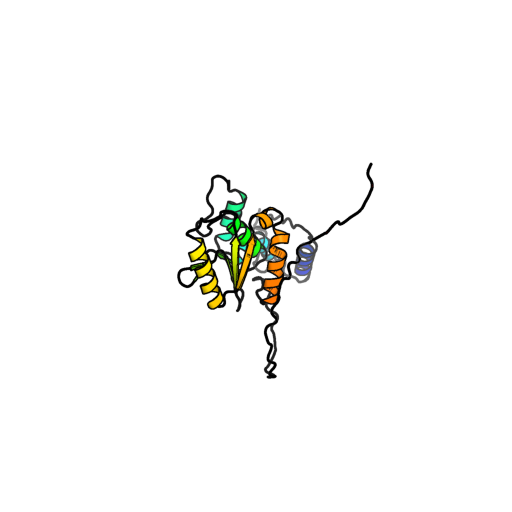 O 1
ATOM 1567 N N . PRO A 1 192 ? -10.854 -3.325 1.559 1.00 89.62 192 PRO A N 1
ATOM 1568 C CA . PRO A 1 192 ? -9.922 -2.795 2.549 1.00 89.62 192 PRO A CA 1
ATOM 1569 C C . PRO A 1 192 ? -10.114 -3.443 3.927 1.00 89.62 192 PRO A C 1
ATOM 1571 O O . PRO A 1 192 ? -11.237 -3.718 4.338 1.00 89.62 192 PRO A O 1
ATOM 1574 N N . LEU A 1 193 ? -9.036 -3.551 4.710 1.00 81.00 193 LEU A N 1
ATOM 1575 C CA . LEU A 1 193 ? -8.998 -4.174 6.046 1.00 81.00 193 LEU A CA 1
ATOM 1576 C C . LEU A 1 193 ? -9.967 -3.569 7.080 1.00 81.00 193 LEU A C 1
ATOM 1578 O O . LEU A 1 193 ? -10.172 -4.147 8.143 1.00 81.00 193 LEU A O 1
ATOM 1582 N N . THR A 1 194 ? -10.519 -2.384 6.813 1.00 68.75 194 THR A N 1
ATOM 1583 C CA . THR A 1 194 ? -11.443 -1.681 7.715 1.00 68.75 194 THR A CA 1
ATOM 1584 C C . THR A 1 194 ? -12.915 -1.828 7.338 1.00 68.75 194 THR A C 1
ATOM 1586 O O . THR A 1 194 ? -13.758 -1.279 8.042 1.00 68.75 194 THR A O 1
ATOM 1589 N N . VAL A 1 195 ? -13.230 -2.484 6.221 1.00 59.22 195 VAL A N 1
ATOM 1590 C CA . VAL A 1 195 ? -14.611 -2.742 5.806 1.00 59.22 195 VAL A CA 1
ATOM 1591 C C . VAL A 1 195 ? -14.968 -4.141 6.302 1.00 59.22 195 VAL A C 1
ATOM 1593 O O . VAL A 1 195 ? -14.403 -5.122 5.828 1.00 59.22 195 VAL A O 1
ATOM 1596 N N . GLU A 1 196 ? -15.847 -4.233 7.303 1.00 46.34 196 GLU A N 1
ATOM 1597 C CA . GLU A 1 196 ? -16.480 -5.511 7.645 1.00 46.34 196 GLU A CA 1
ATOM 1598 C C . GLU A 1 196 ? -17.290 -5.958 6.422 1.00 46.34 196 GLU A C 1
ATOM 1600 O O . GLU A 1 196 ? -18.076 -5.170 5.889 1.00 46.34 196 GLU A O 1
ATOM 1605 N N . GLU A 1 197 ? -17.047 -7.179 5.931 1.00 46.84 197 GLU A N 1
ATOM 1606 C CA . GLU A 1 197 ? -17.808 -7.734 4.808 1.00 46.84 197 GLU A CA 1
ATOM 1607 C C . GLU A 1 197 ? -19.310 -7.665 5.140 1.00 46.84 197 GLU A C 1
ATOM 1609 O O . GLU A 1 197 ? -19.690 -7.979 6.275 1.00 46.84 197 GLU A O 1
ATOM 1614 N N . PRO A 1 198 ? -20.187 -7.282 4.192 1.00 44.44 198 PRO A N 1
ATOM 1615 C CA . PRO A 1 198 ? -21.607 -7.527 4.380 1.00 44.44 198 PRO A CA 1
ATOM 1616 C C . PRO A 1 198 ? -21.783 -9.032 4.603 1.00 44.44 198 PRO A C 1
ATOM 1618 O O . PRO A 1 198 ? -21.400 -9.840 3.755 1.00 44.44 198 PRO A O 1
ATOM 1621 N N . GLN A 1 199 ? -22.304 -9.414 5.771 1.00 40.66 199 GLN A N 1
ATOM 1622 C CA . GLN A 1 199 ? -22.645 -10.804 6.047 1.00 40.66 199 GLN A CA 1
ATOM 1623 C C . GLN A 1 199 ? -23.728 -11.208 5.048 1.00 40.66 199 GLN A C 1
ATOM 1625 O O . GLN A 1 199 ? -24.872 -10.769 5.152 1.00 40.66 199 GLN A O 1
ATOM 1630 N N . ASN A 1 200 ? -23.339 -11.981 4.037 1.00 42.12 200 ASN A N 1
ATOM 1631 C CA . ASN A 1 200 ? -24.281 -12.556 3.095 1.00 42.12 200 ASN A CA 1
ATOM 1632 C C . ASN A 1 200 ? -24.944 -13.745 3.801 1.00 42.12 200 ASN A C 1
ATOM 1634 O O . ASN A 1 200 ? -24.435 -14.866 3.761 1.00 42.12 200 ASN A O 1
ATOM 1638 N N . ASP A 1 201 ? -26.044 -13.474 4.502 1.00 41.25 201 ASP A N 1
ATOM 1639 C CA . ASP A 1 201 ? -26.985 -14.493 4.967 1.00 41.25 201 ASP A CA 1
ATOM 1640 C C . ASP A 1 201 ? -27.768 -15.010 3.749 1.00 41.25 201 ASP A C 1
ATOM 1642 O O . ASP A 1 201 ? -28.950 -14.723 3.575 1.00 41.25 201 ASP A O 1
ATOM 1646 N N . GLU A 1 202 ? -27.099 -15.740 2.860 1.00 41.97 202 GLU A N 1
ATOM 1647 C CA . GLU A 1 202 ? -27.769 -16.502 1.808 1.00 41.97 202 GLU A CA 1
ATOM 1648 C C . GLU A 1 202 ? -27.622 -17.988 2.121 1.00 41.97 202 GLU A C 1
ATOM 1650 O O . GLU A 1 202 ? -26.651 -18.659 1.765 1.00 41.97 202 GLU A O 1
ATOM 1655 N N . GLU A 1 203 ? -28.619 -18.465 2.869 1.00 40.38 203 GLU A N 1
ATOM 1656 C CA . GLU A 1 203 ? -28.997 -19.869 2.950 1.00 40.38 203 GLU A CA 1
ATOM 1657 C C . GLU A 1 203 ? -29.220 -20.445 1.547 1.00 40.38 203 GLU A C 1
ATOM 1659 O O . GLU A 1 203 ? -29.754 -19.793 0.647 1.00 40.38 203 GLU A O 1
ATOM 1664 N N . GLU A 1 204 ? -28.818 -21.707 1.411 1.00 44.47 204 GLU A N 1
ATOM 1665 C CA . GLU A 1 204 ? -29.065 -22.599 0.286 1.00 44.47 204 GLU A CA 1
ATOM 1666 C C . GLU A 1 204 ? -30.407 -22.341 -0.413 1.00 44.47 204 GLU A C 1
ATOM 1668 O O . GLU A 1 204 ? -31.474 -22.643 0.114 1.00 44.47 204 GLU A O 1
ATOM 1673 N N . ASN A 1 205 ? -30.350 -21.914 -1.670 1.00 33.59 205 ASN A N 1
ATOM 1674 C CA . ASN A 1 205 ? -31.312 -22.366 -2.663 1.00 33.59 205 ASN A CA 1
ATOM 1675 C C . ASN A 1 205 ? -30.583 -22.585 -3.981 1.00 33.59 205 ASN A C 1
ATOM 1677 O O . ASN A 1 205 ? -30.188 -21.653 -4.676 1.00 33.59 205 ASN A O 1
ATOM 1681 N N . GLY A 1 206 ? -30.381 -23.864 -4.293 1.00 42.75 206 GLY A N 1
ATOM 1682 C CA . GLY A 1 206 ? -29.857 -24.292 -5.573 1.00 42.75 206 GLY A CA 1
ATOM 1683 C C . GLY A 1 206 ? -30.783 -23.863 -6.705 1.00 42.75 206 GLY A C 1
ATOM 1684 O O . GLY A 1 206 ? -31.962 -24.212 -6.726 1.00 42.75 206 GLY A O 1
ATOM 1685 N N . ALA A 1 207 ? -30.218 -23.161 -7.677 1.00 34.81 207 ALA A N 1
ATOM 1686 C CA . ALA A 1 207 ? -30.727 -23.128 -9.033 1.00 34.81 207 ALA A CA 1
ATOM 1687 C C . ALA A 1 207 ? -29.538 -22.960 -9.980 1.00 34.81 207 ALA A C 1
ATOM 1689 O O . ALA A 1 207 ? -28.825 -21.962 -9.959 1.00 34.81 207 ALA A O 1
ATOM 1690 N N . ASP A 1 208 ? -29.328 -24.016 -10.754 1.00 42.50 208 ASP A N 1
ATOM 1691 C CA . ASP A 1 208 ? -28.457 -24.117 -11.913 1.00 42.50 208 ASP A CA 1
ATOM 1692 C C . ASP A 1 208 ? -28.670 -22.941 -12.882 1.00 42.50 208 ASP A C 1
ATOM 1694 O O . ASP A 1 208 ? -29.788 -22.699 -13.342 1.00 42.50 208 ASP A O 1
ATOM 1698 N N . ALA A 1 209 ? -27.593 -22.224 -13.194 1.00 35.75 209 ALA A N 1
ATOM 1699 C CA . ALA A 1 209 ? -27.517 -21.359 -14.360 1.00 35.75 209 ALA A CA 1
ATOM 1700 C C . ALA A 1 209 ? -26.068 -21.341 -14.859 1.00 35.75 209 ALA A C 1
ATOM 1702 O O . ALA A 1 209 ? -25.182 -20.715 -14.279 1.00 35.75 209 ALA A O 1
ATOM 1703 N N . SER A 1 210 ? -25.845 -22.078 -15.941 1.00 39.34 210 SER A N 1
ATOM 1704 C CA . SER A 1 210 ? -24.627 -22.041 -16.745 1.00 39.34 210 SER A CA 1
ATOM 1705 C C . SER A 1 210 ? -24.390 -20.617 -17.262 1.00 39.34 210 SER A C 1
ATOM 1707 O O . SER A 1 210 ? -25.256 -20.063 -17.936 1.00 39.34 210 SER A O 1
ATOM 1709 N N . ILE A 1 211 ? -23.231 -20.029 -16.961 1.00 41.72 211 ILE A N 1
ATOM 1710 C CA . ILE A 1 211 ? -22.790 -18.751 -17.536 1.00 41.72 211 ILE A CA 1
ATOM 1711 C C . ILE A 1 211 ? -21.561 -19.047 -18.396 1.00 41.72 211 ILE A C 1
ATOM 1713 O O . ILE A 1 211 ? -20.513 -19.433 -17.876 1.00 41.72 211 ILE A O 1
ATOM 1717 N N . GLU A 1 212 ? -21.710 -18.908 -19.713 1.00 39.19 212 GLU A N 1
ATOM 1718 C CA . GLU A 1 212 ? -20.578 -18.896 -20.641 1.00 39.19 212 GLU A CA 1
ATOM 1719 C C . GLU A 1 212 ? -19.816 -17.562 -20.525 1.00 39.19 212 GLU A C 1
ATOM 1721 O O . GLU A 1 212 ? -20.439 -16.523 -20.295 1.00 39.19 212 GLU A O 1
ATOM 1726 N N . PRO A 1 213 ? -18.478 -17.558 -20.647 1.00 38.34 213 PRO A N 1
ATOM 1727 C CA . PRO A 1 213 ? -17.691 -16.336 -20.534 1.00 38.34 213 PRO A CA 1
ATOM 1728 C C . PRO A 1 213 ? -17.808 -15.485 -21.808 1.00 38.34 213 PRO A C 1
ATOM 1730 O O . PRO A 1 213 ? -17.405 -15.916 -22.885 1.00 38.34 213 PRO A O 1
ATOM 1733 N N . GLU A 1 214 ? -18.316 -14.258 -21.676 1.00 34.62 214 GLU A N 1
ATOM 1734 C CA . GLU A 1 214 ? -18.258 -13.244 -22.736 1.00 34.62 214 GLU A CA 1
ATOM 1735 C C . GLU A 1 214 ? -16.808 -12.761 -22.933 1.00 34.62 214 GLU A C 1
ATOM 1737 O O . GLU A 1 214 ? -16.183 -12.185 -22.036 1.00 34.62 214 GLU A O 1
ATOM 1742 N N . GLU A 1 215 ? -16.265 -13.010 -24.127 1.00 34.94 215 GLU A N 1
ATOM 1743 C CA . GLU A 1 215 ? -15.019 -12.422 -24.620 1.00 34.94 215 GLU A CA 1
ATOM 1744 C C . GLU A 1 215 ? -15.213 -10.917 -24.860 1.00 34.94 215 GLU A C 1
ATOM 1746 O O . GLU A 1 215 ? -16.014 -10.506 -25.698 1.00 34.94 215 GLU A O 1
ATOM 1751 N N . TRP A 1 216 ? -14.456 -10.073 -24.159 1.00 36.91 216 TRP A N 1
ATOM 1752 C CA . TRP A 1 216 ? -14.387 -8.640 -24.449 1.00 36.91 216 TRP A CA 1
ATOM 1753 C C . TRP A 1 216 ? -13.223 -8.376 -25.411 1.00 36.91 216 TRP A C 1
ATOM 1755 O O . TRP A 1 216 ? -12.078 -8.173 -25.004 1.00 36.91 216 TRP A O 1
ATOM 1765 N N . ALA A 1 217 ? -13.524 -8.400 -26.710 1.00 32.47 217 ALA A N 1
ATOM 1766 C CA . ALA A 1 217 ? -12.646 -7.865 -27.743 1.00 32.47 217 ALA A CA 1
ATOM 1767 C C . ALA A 1 217 ? -12.558 -6.334 -27.597 1.00 32.47 217 ALA A C 1
ATOM 1769 O O . ALA A 1 217 ? -13.576 -5.645 -27.556 1.00 32.47 217 ALA A O 1
ATOM 1770 N N . ILE A 1 218 ? -11.339 -5.800 -27.492 1.00 40.28 218 ILE A N 1
ATOM 1771 C CA . ILE A 1 218 ? -11.083 -4.367 -27.661 1.00 40.28 218 ILE A CA 1
ATOM 1772 C C . ILE A 1 218 ? -10.819 -4.152 -29.152 1.00 40.28 218 ILE A C 1
ATOM 1774 O O . ILE A 1 218 ? -9.732 -4.480 -29.630 1.00 40.28 218 ILE A O 1
ATOM 1778 N N . ASP A 1 219 ? -11.803 -3.613 -29.869 1.00 38.09 219 ASP A N 1
ATOM 1779 C CA . ASP A 1 219 ? -11.611 -3.127 -31.235 1.00 38.09 219 ASP A CA 1
ATOM 1780 C C . ASP A 1 219 ? -10.778 -1.840 -31.206 1.00 38.09 219 ASP A C 1
ATOM 1782 O O . ASP A 1 219 ? -11.149 -0.837 -30.591 1.00 38.09 219 ASP A O 1
ATOM 1786 N N . GLY A 1 220 ? -9.621 -1.890 -31.863 1.00 37.88 220 GLY A N 1
ATOM 1787 C CA . GLY A 1 220 ? -8.907 -0.711 -32.327 1.00 37.88 220 GLY A CA 1
ATOM 1788 C C . GLY A 1 220 ? -9.246 -0.493 -33.795 1.00 37.88 220 GLY A C 1
ATOM 1789 O O . GLY A 1 220 ? -8.817 -1.281 -34.636 1.00 37.88 220 GLY A O 1
ATOM 1790 N N . GLU A 1 221 ? -9.988 0.565 -34.105 1.00 37.53 221 GLU A N 1
ATOM 1791 C CA . GLU A 1 221 ? -10.038 1.098 -35.467 1.00 37.53 221 GLU A CA 1
ATOM 1792 C C . GLU A 1 221 ? -8.833 2.027 -35.701 1.00 37.53 221 GLU A C 1
ATOM 1794 O O . GLU A 1 221 ? -8.491 2.823 -34.819 1.00 37.53 221 GLU A O 1
ATOM 1799 N N . PRO A 1 222 ? -8.164 1.939 -36.863 1.00 43.19 222 PRO A N 1
ATOM 1800 C CA . PRO A 1 222 ? -7.292 2.990 -37.358 1.00 43.19 222 PRO A CA 1
ATOM 1801 C C . PRO A 1 222 ? -8.111 4.016 -38.159 1.00 43.19 222 PRO A C 1
ATOM 1803 O O . PRO A 1 222 ? -8.877 3.644 -39.044 1.00 43.19 222 PRO A O 1
ATOM 1806 N N . ASP A 1 223 ? -7.906 5.304 -37.881 1.00 39.28 223 ASP A N 1
ATOM 1807 C CA . ASP A 1 223 ? -8.404 6.392 -38.727 1.00 39.28 223 ASP A CA 1
ATOM 1808 C C . ASP A 1 223 ? -7.659 6.378 -40.079 1.00 39.28 223 ASP A C 1
ATOM 1810 O O . ASP A 1 223 ? -6.489 6.767 -40.164 1.00 39.28 223 ASP A O 1
ATOM 1814 N N . GLU A 1 224 ? -8.338 5.935 -41.140 1.00 42.44 224 GLU A N 1
ATOM 1815 C CA . GLU A 1 224 ? -8.030 6.295 -42.527 1.00 42.44 224 GLU A CA 1
ATOM 1816 C C . GLU A 1 224 ? -8.955 7.454 -42.933 1.00 42.44 224 GLU A C 1
ATOM 1818 O O . GLU A 1 224 ? -10.162 7.270 -43.078 1.00 42.44 224 GLU A O 1
ATOM 1823 N N . GLU A 1 225 ? -8.401 8.655 -43.122 1.00 43.91 225 GLU A N 1
ATOM 1824 C CA . GLU A 1 225 ? -9.058 9.701 -43.914 1.00 43.91 225 GLU A CA 1
ATOM 1825 C C . GLU A 1 225 ? -8.341 9.832 -45.262 1.00 43.91 225 GLU A C 1
ATOM 1827 O O . GLU A 1 225 ? -7.245 10.393 -45.370 1.00 43.91 225 GLU A O 1
ATOM 1832 N N . ASP A 1 226 ? -9.007 9.299 -46.285 1.00 40.12 226 ASP A N 1
ATOM 1833 C CA . ASP A 1 226 ? -8.834 9.637 -47.690 1.00 40.12 226 ASP A CA 1
ATOM 1834 C C . ASP A 1 226 ? -9.127 11.128 -47.925 1.00 40.12 226 ASP A C 1
ATOM 1836 O O . ASP A 1 226 ? -10.103 11.682 -47.414 1.00 40.12 226 ASP A O 1
ATOM 1840 N N . ASN A 1 227 ? -8.331 11.772 -48.779 1.00 42.84 227 ASN A N 1
ATOM 1841 C CA . ASN A 1 227 ? -8.761 12.986 -49.465 1.00 42.84 227 ASN A CA 1
ATOM 1842 C C . ASN A 1 227 ? -8.388 12.893 -50.949 1.00 42.84 227 ASN A C 1
ATOM 1844 O O . ASN A 1 227 ? -7.257 13.186 -51.346 1.00 42.84 227 ASN A O 1
ATOM 1848 N N . ASP A 1 228 ? -9.371 12.469 -51.738 1.00 43.78 228 ASP A N 1
ATOM 1849 C CA . ASP A 1 228 ? -9.365 12.432 -53.196 1.00 43.78 228 ASP A CA 1
ATOM 1850 C C . ASP A 1 228 ? -9.866 13.756 -53.805 1.00 43.78 228 ASP A C 1
ATOM 1852 O O . ASP A 1 228 ? -10.901 14.273 -53.396 1.00 43.78 228 ASP A O 1
ATOM 1856 N N . GLY A 1 229 ? -9.193 14.201 -54.879 1.00 40.09 229 GLY A N 1
ATOM 1857 C CA . GLY A 1 229 ? -9.767 14.988 -55.993 1.00 40.09 229 GLY A CA 1
ATOM 1858 C C . GLY A 1 229 ? -10.019 16.486 -55.734 1.00 40.09 229 GLY A C 1
ATOM 1859 O O . GLY A 1 229 ? -10.329 16.896 -54.632 1.00 40.09 229 GLY A O 1
ATOM 1860 N N . GLU A 1 230 ? -9.901 17.419 -56.682 1.00 42.59 230 GLU A N 1
ATOM 1861 C CA . GLU A 1 230 ? -10.110 17.368 -58.133 1.00 42.59 230 GLU A CA 1
ATOM 1862 C C . GLU A 1 230 ? -9.420 18.575 -58.830 1.00 42.59 230 GLU A C 1
ATOM 1864 O O . GLU A 1 230 ? -9.299 19.644 -58.234 1.00 42.59 230 GLU A O 1
ATOM 1869 N N . ASP A 1 231 ? -9.045 18.369 -60.107 1.00 44.41 231 ASP A N 1
ATOM 1870 C CA . ASP A 1 231 ? -9.200 19.268 -61.278 1.00 44.41 231 ASP A CA 1
ATOM 1871 C C . ASP A 1 231 ? -8.523 20.671 -61.304 1.00 44.41 231 ASP A C 1
ATOM 1873 O O . ASP A 1 231 ? -8.456 21.395 -60.326 1.00 44.41 231 ASP A O 1
ATOM 1877 N N . GLU A 1 232 ? -7.987 21.233 -62.398 1.00 43.91 232 GLU A N 1
ATOM 1878 C CA . GLU A 1 232 ? -8.210 21.063 -63.834 1.00 43.91 232 GLU A CA 1
ATOM 1879 C C . GLU A 1 232 ? -7.156 21.897 -64.630 1.00 43.91 232 GLU A C 1
ATOM 1881 O O . GLU A 1 232 ? -6.697 22.940 -64.169 1.00 43.91 232 GLU A O 1
ATOM 1886 N N . LYS A 1 233 ? -6.933 21.500 -65.894 1.00 44.03 233 LYS A N 1
ATOM 1887 C CA . LYS A 1 233 ? -6.585 22.304 -67.098 1.00 44.03 233 LYS A CA 1
ATOM 1888 C C . LYS A 1 233 ? -5.160 22.839 -67.375 1.00 44.03 233 LYS A C 1
ATOM 1890 O O . LYS A 1 233 ? -4.601 23.694 -66.699 1.00 44.03 233 LYS A O 1
ATOM 1895 N N . ALA A 1 234 ? -4.693 22.384 -68.545 1.00 38.94 234 ALA A N 1
ATOM 1896 C CA . ALA A 1 234 ? -3.644 22.907 -69.430 1.00 38.94 234 ALA A CA 1
ATOM 1897 C C . ALA A 1 234 ? -3.990 24.326 -69.976 1.00 38.94 234 ALA A C 1
ATOM 1899 O O . ALA A 1 234 ? -5.074 24.823 -69.652 1.00 38.94 234 ALA A O 1
ATOM 1900 N N . PRO A 1 235 ? -3.166 25.009 -70.806 1.00 60.19 235 PRO A N 1
ATOM 1901 C CA . PRO A 1 235 ? -2.398 24.500 -71.958 1.00 60.19 235 PRO A CA 1
ATOM 1902 C C . PRO A 1 235 ? -0.868 24.549 -71.831 1.00 60.19 235 PRO A C 1
ATOM 1904 O O . PRO A 1 235 ? -0.343 25.404 -71.084 1.00 60.19 235 PRO A O 1
#

Organism: NCBI:txid328301

Solvent-accessible surface area (backbone atoms only — not comparable to full-atom values): 14770 Å² total; per-residue (Å²): 131,82,87,75,77,66,79,73,49,70,49,70,72,48,52,52,51,54,52,51,60,59,70,67,41,81,91,68,82,87,87,84,78,90,74,53,74,89,61,41,51,84,77,14,53,65,32,51,53,50,48,43,73,75,50,63,77,43,41,30,28,77,12,56,34,87,60,32,56,60,49,51,54,45,67,74,67,54,56,74,90,80,50,77,50,61,92,67,39,96,38,63,62,50,50,50,55,51,52,51,48,9,60,69,20,28,30,44,41,57,52,40,76,52,97,96,41,74,39,56,29,32,42,48,29,94,87,35,66,38,39,35,40,65,48,57,89,75,78,65,69,74,78,49,49,61,58,49,53,52,48,52,57,53,43,44,76,70,70,52,48,80,45,79,42,47,40,71,52,33,75,76,37,51,69,70,59,44,47,66,54,56,56,51,33,54,76,56,65,34,56,34,79,84,59,79,74,81,80,78,88,72,77,92,74,92,74,95,73,92,77,81,86,81,82,83,80,81,83,79,83,79,92,80,83,86,85,80,87,80,89,83,85,84,136

Nearest PDB structures (foldseek):
  9g6k-assembly1_Li  TM=4.925E-01  e=6.142E-02  Toxoplasma gondii
  3p1z-assembly2_G  TM=4.334E-01  e=9.610E-02  Aeropyrum pernix
  2e89-assembly2_C  TM=4.454E-01  e=5.755E+00  Aquifex aeolicus
  2ziw-assembly1_A  TM=3.985E-01  e=5.399E+00  Danio rerio

Secondary structure (DSSP, 8-state):
----PPPP--SHHHHHHHHHHHHT-SS------SS-GGGS-TTSHHHHHHHHHHS---HHHHHH-TTHHHHHHHHHH--TTTSPPPTT-SSHHHHHHHHHHHHTT-EEEEEEEETTEEEEEEEE-SS-EEEEEEE-S----SHHHHHHHHHHHHHHHTT--EEEEEHHHHHH-HHHHTHHHHHHHHHTT---TTSPPP-------------PPPP--------------------

Foldseek 3Di:
DDDDQDDAAQDPVSVVVVVCLVVPDDPDDDDDDPDDLVSYDPNHVVNVVVVCVVCVVQLQCQQEHPCRVVLVVCLVPDPQVPDAHPPLARHSLLSVLSSVCSNQQWRKRAQDDDPNDTAGIWTDAPPDIAGEHEAEPDDPDDVCVVVVVVRVVVCVVVVHHYDYQYSVVCVVPVCVSCVVVVVVCVVRVGDGPPDDPDPPPDDDDDDDDDDDDDDDDDDDDDDDDDDDDDDDDDD

Radius of gyration: 26.72 Å; Cα contacts (8 Å, |Δi|>4): 231; chains: 1; bounding box: 52×49×117 Å